Protein AF-A0A383F745-F1 (afdb_monomer)

Nearest PDB structures (foldseek):
  5a7g-assembly1_A  TM=8.433E-01  e=2.205E-11  Homo sapiens
  5a7h-assembly1_A  TM=8.248E-01  e=1.557E-11  Homo sapiens
  8axc-assembly1_A  TM=8.445E-01  e=2.948E-11  Mus musculus
  7mp4-assembly8_H  TM=6.401E-01  e=5.375E-10  Epiphyas postvittana
  5a2g-assembly2_D  TM=6.443E-01  e=1.717E-09  Hungatella hathewayi DSM 13479

Structure (mmCIF, N/CA/C/O backbone):
data_AF-A0A383F745-F1
#
_entry.id   AF-A0A383F745-F1
#
loop_
_atom_site.group_PDB
_atom_site.id
_atom_site.type_symbol
_atom_site.label_atom_id
_atom_site.label_alt_id
_atom_site.label_comp_id
_atom_site.label_asym_id
_atom_site.label_entity_id
_atom_site.label_seq_id
_atom_site.pdbx_PDB_ins_code
_atom_site.Cartn_x
_atom_site.Cartn_y
_atom_site.Cartn_z
_atom_site.occupancy
_atom_site.B_iso_or_equiv
_atom_site.auth_seq_id
_atom_site.auth_comp_id
_atom_site.auth_asym_id
_atom_site.auth_atom_id
_atom_site.pdbx_PDB_model_num
ATOM 1 N N . MET A 1 1 ? -13.577 6.239 9.686 1.00 85.94 1 MET A N 1
ATOM 2 C CA . MET A 1 1 ? -14.997 6.641 9.548 1.00 85.94 1 MET A CA 1
ATOM 3 C C . MET A 1 1 ? -15.851 5.510 8.989 1.00 85.94 1 MET A C 1
ATOM 5 O O . MET A 1 1 ? -16.685 5.032 9.733 1.00 85.94 1 MET A O 1
ATOM 9 N N . ALA A 1 2 ? -15.627 5.017 7.763 1.00 96.31 2 ALA A N 1
ATOM 10 C CA . ALA A 1 2 ? -16.444 3.923 7.207 1.00 96.31 2 ALA A CA 1
ATOM 11 C C . ALA A 1 2 ? -16.413 2.630 8.051 1.00 96.31 2 ALA A C 1
ATOM 13 O O . ALA A 1 2 ? -17.462 2.075 8.343 1.00 96.31 2 ALA A O 1
ATOM 14 N N . LEU A 1 3 ? -15.233 2.200 8.519 1.00 96.19 3 LEU A N 1
ATOM 15 C CA . LEU A 1 3 ? -15.117 1.040 9.417 1.00 96.19 3 LEU A CA 1
ATOM 16 C C . LEU A 1 3 ? -15.900 1.207 10.725 1.00 96.19 3 LEU A C 1
ATOM 18 O O . LEU A 1 3 ? -16.569 0.277 11.155 1.00 96.19 3 LEU A O 1
ATOM 22 N N . GLN A 1 4 ? -15.855 2.402 11.318 1.00 97.25 4 GLN A N 1
ATOM 23 C CA . GLN A 1 4 ? -16.632 2.710 12.519 1.00 97.25 4 GLN A CA 1
ATOM 24 C C . GLN A 1 4 ? -18.132 2.617 12.229 1.00 97.25 4 GLN A C 1
ATOM 26 O O . GLN A 1 4 ? -18.852 1.975 12.973 1.00 97.25 4 GLN A O 1
ATOM 31 N N . TRP A 1 5 ? -18.586 3.178 11.105 1.00 98.31 5 TRP A N 1
ATOM 32 C CA . TRP A 1 5 ? -19.987 3.080 10.697 1.00 98.31 5 TRP A CA 1
ATOM 33 C C . TRP A 1 5 ? -20.432 1.620 10.539 1.00 98.31 5 TRP A C 1
ATOM 35 O O . TRP A 1 5 ? -21.506 1.253 11.003 1.00 98.31 5 TRP A O 1
ATOM 45 N N . VAL A 1 6 ? -19.599 0.767 9.929 1.00 98.12 6 VAL A N 1
ATOM 46 C CA . VAL A 1 6 ? -19.888 -0.672 9.832 1.00 98.12 6 VAL A CA 1
ATOM 47 C C . VAL A 1 6 ? -19.985 -1.283 11.230 1.00 98.12 6 VAL A C 1
ATOM 49 O O . VAL A 1 6 ? -20.999 -1.901 11.531 1.00 98.12 6 VAL A O 1
ATOM 52 N N . LYS A 1 7 ? -18.999 -1.060 12.106 1.00 97.25 7 LYS A N 1
ATOM 53 C CA . LYS A 1 7 ? -19.024 -1.561 13.491 1.00 97.25 7 LYS A CA 1
ATOM 54 C C . LYS A 1 7 ? -20.287 -1.114 14.246 1.00 97.25 7 LYS A C 1
ATOM 56 O O . LYS A 1 7 ? -20.899 -1.925 14.931 1.00 97.25 7 LYS A O 1
ATOM 61 N N . ASP A 1 8 ? -20.712 0.134 14.070 1.00 98.19 8 ASP A N 1
ATOM 62 C CA . ASP A 1 8 ? -21.845 0.720 14.795 1.00 98.19 8 ASP A CA 1
ATOM 63 C C . ASP A 1 8 ? -23.213 0.271 14.254 1.00 98.19 8 ASP A C 1
ATOM 65 O O . ASP A 1 8 ? -24.198 0.257 14.995 1.00 98.19 8 ASP A O 1
ATOM 69 N N . HIS A 1 9 ? -23.305 -0.075 12.964 1.00 98.38 9 HIS A N 1
ATOM 70 C CA . HIS A 1 9 ? -24.599 -0.220 12.287 1.00 98.38 9 HIS A CA 1
ATOM 71 C C . HIS A 1 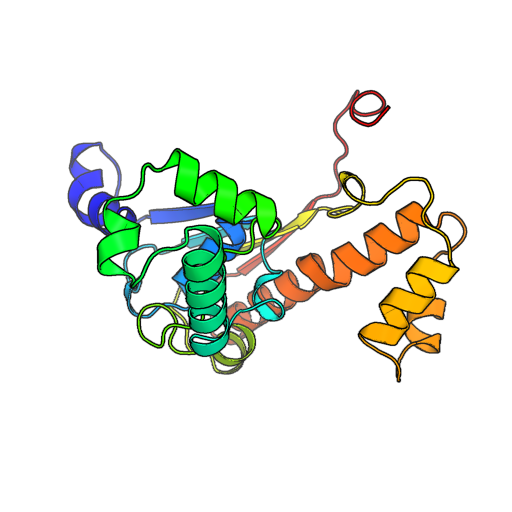9 ? -24.838 -1.563 11.600 1.00 98.38 9 HIS A C 1
ATOM 73 O O . HIS A 1 9 ? -25.990 -1.857 11.272 1.00 98.38 9 HIS A O 1
ATOM 79 N N . ILE A 1 10 ? -23.817 -2.397 11.379 1.00 98.44 10 ILE A N 1
ATOM 80 C CA . ILE A 1 10 ? -23.976 -3.612 10.563 1.00 98.44 10 ILE A CA 1
ATOM 81 C C . ILE A 1 10 ? -24.964 -4.623 11.165 1.00 98.44 10 ILE A C 1
ATOM 83 O O . ILE A 1 10 ? -25.613 -5.359 10.420 1.00 98.44 10 ILE A O 1
ATOM 87 N N . SER A 1 11 ? -25.176 -4.584 12.484 1.00 98.44 11 SER A N 1
ATOM 88 C CA . SER A 1 11 ? -26.196 -5.380 13.183 1.00 98.44 11 SER A CA 1
ATOM 89 C C . SER A 1 11 ? -27.615 -5.129 12.669 1.00 98.44 11 SER A C 1
ATOM 91 O O . SER A 1 11 ? -28.408 -6.063 12.567 1.00 98.44 11 SER A O 1
ATOM 93 N N . SER A 1 12 ? -27.926 -3.900 12.242 1.00 98.56 12 SER A N 1
ATOM 94 C CA . SER A 1 12 ? -29.231 -3.555 11.651 1.00 98.56 12 SER A CA 1
ATOM 95 C C . SER A 1 12 ? -29.444 -4.171 10.263 1.00 98.56 12 SER A C 1
ATOM 97 O O . SER A 1 12 ? -30.572 -4.223 9.780 1.00 98.56 12 SER A O 1
ATOM 99 N N . TYR A 1 13 ? -28.372 -4.654 9.630 1.00 98.19 13 TYR A N 1
ATOM 100 C CA . TYR A 1 13 ? -28.380 -5.314 8.323 1.00 98.19 13 TYR A CA 1
ATOM 101 C C . TYR A 1 13 ? -28.133 -6.828 8.434 1.00 98.19 13 TYR A C 1
ATOM 103 O O . TYR A 1 13 ? -27.934 -7.494 7.421 1.00 98.19 13 TYR A O 1
ATOM 111 N N . GLY A 1 14 ? -28.138 -7.380 9.654 1.00 98.38 14 GLY A N 1
ATOM 112 C CA . GLY A 1 14 ? -27.932 -8.807 9.910 1.00 98.38 14 GLY A CA 1
ATOM 113 C C . GLY A 1 14 ? -26.470 -9.262 9.923 1.00 98.38 14 GLY A C 1
ATOM 114 O O . GLY A 1 14 ? -26.223 -10.465 9.962 1.00 98.38 14 GLY A O 1
ATOM 115 N N . GLY A 1 15 ? -25.502 -8.341 9.888 1.00 98.25 15 GLY A N 1
ATOM 116 C CA . GLY A 1 15 ? -24.097 -8.675 10.121 1.00 98.25 15 GLY A CA 1
ATOM 117 C C . GLY A 1 15 ? -23.734 -8.636 11.604 1.00 98.25 15 GLY A C 1
ATOM 118 O O . GLY A 1 15 ? -24.415 -8.008 12.411 1.00 98.25 15 GLY A O 1
ATOM 119 N N . ASP A 1 16 ? -22.637 -9.289 11.963 1.00 98.31 16 ASP A N 1
ATOM 120 C CA . ASP A 1 16 ? -22.126 -9.316 13.332 1.00 98.31 16 ASP A CA 1
ATOM 121 C C . ASP A 1 16 ? -20.983 -8.292 13.487 1.00 98.31 16 ASP A C 1
ATOM 123 O O . ASP A 1 16 ? -19.950 -8.435 12.822 1.00 98.31 16 ASP A O 1
ATOM 127 N N . PRO A 1 17 ? -21.143 -7.244 14.322 1.00 97.75 17 PRO A N 1
ATOM 128 C CA . PRO A 1 17 ? -20.101 -6.244 14.521 1.00 97.75 17 PRO A CA 1
ATOM 129 C C . PRO A 1 17 ? -18.850 -6.813 15.205 1.00 97.75 17 PRO A C 1
ATOM 131 O O . PRO A 1 17 ? -17.779 -6.236 15.045 1.00 97.75 17 PRO A O 1
ATOM 134 N N . GLU A 1 18 ? -18.934 -7.939 15.919 1.00 97.25 18 GLU A N 1
ATOM 135 C CA . GLU A 1 18 ? -17.792 -8.620 16.557 1.00 97.25 18 GLU A CA 1
ATOM 136 C C . GLU A 1 18 ? -17.135 -9.672 15.646 1.00 97.25 18 GLU A C 1
ATOM 138 O O . GLU A 1 18 ? -16.354 -10.512 16.093 1.00 97.25 18 GLU A O 1
ATOM 143 N N . ASN A 1 19 ? -17.480 -9.659 14.357 1.00 97.75 19 ASN A N 1
ATOM 144 C CA . ASN A 1 19 ? -16.978 -10.613 13.381 1.00 97.75 19 ASN A CA 1
ATOM 145 C C . ASN A 1 19 ? -16.688 -9.932 12.036 1.00 97.75 19 ASN A C 1
ATOM 147 O O . ASN A 1 19 ? -17.193 -10.327 10.982 1.00 97.75 19 ASN A O 1
ATOM 151 N N . ILE A 1 20 ? -15.865 -8.882 12.067 1.00 98.38 20 ILE A N 1
ATOM 152 C CA . ILE A 1 20 ? -15.550 -8.089 10.874 1.00 98.38 20 ILE A CA 1
ATOM 153 C C . ILE A 1 20 ? -14.209 -8.536 10.284 1.00 98.38 20 ILE A C 1
ATOM 155 O O . ILE A 1 20 ? -13.180 -8.556 10.961 1.00 98.38 20 ILE A O 1
ATOM 159 N N . THR A 1 21 ? -14.216 -8.847 8.984 1.00 98.56 21 THR A N 1
ATOM 160 C CA . THR A 1 21 ? -12.999 -9.060 8.186 1.00 98.56 21 THR A CA 1
ATOM 161 C C . THR A 1 21 ? -12.820 -7.901 7.212 1.00 98.56 21 THR A C 1
ATOM 163 O O . THR A 1 21 ? -13.686 -7.674 6.368 1.00 98.56 21 THR A O 1
ATOM 166 N N . TYR A 1 22 ? -11.705 -7.175 7.305 1.00 98.12 22 TYR A N 1
ATOM 167 C CA . TYR A 1 22 ? -11.371 -6.112 6.356 1.00 98.12 22 TYR A CA 1
ATOM 168 C C . TYR A 1 22 ? -10.382 -6.615 5.303 1.00 98.12 22 TYR A C 1
ATOM 170 O O . TYR A 1 22 ? -9.311 -7.119 5.633 1.00 98.12 22 TYR A O 1
ATOM 178 N N . PHE A 1 23 ? -10.723 -6.472 4.027 1.00 98.50 23 PHE A N 1
ATOM 179 C CA . PHE A 1 23 ? -9.877 -6.937 2.932 1.00 98.50 23 PHE A CA 1
ATOM 180 C C . PHE A 1 23 ? -9.677 -5.883 1.856 1.00 98.50 23 PHE A C 1
ATOM 182 O O . PHE A 1 23 ? -10.495 -4.979 1.684 1.00 98.50 23 PHE A O 1
ATOM 189 N N . GLY A 1 24 ? -8.585 -6.034 1.117 1.00 98.44 24 GLY A N 1
ATOM 190 C CA . GLY A 1 24 ? -8.302 -5.228 -0.054 1.00 98.44 24 GLY A CA 1
ATOM 191 C C . GLY A 1 24 ? -7.320 -5.916 -0.987 1.00 98.44 24 GLY A C 1
ATOM 192 O O . GLY A 1 24 ? -6.698 -6.919 -0.632 1.00 98.44 24 GLY A O 1
ATOM 193 N N . GLU A 1 25 ? -7.175 -5.324 -2.167 1.00 98.06 25 GLU A N 1
ATOM 194 C CA . GLU A 1 25 ? -6.225 -5.707 -3.209 1.00 98.06 25 GLU A CA 1
ATOM 195 C C . GLU A 1 25 ? -5.379 -4.484 -3.606 1.00 98.06 25 GLU A C 1
ATOM 197 O O . GLU A 1 25 ? -5.851 -3.348 -3.481 1.00 98.06 25 GLU A O 1
ATOM 202 N N . SER A 1 26 ? -4.110 -4.693 -3.978 1.00 96.06 26 SER A N 1
ATOM 203 C CA . SER A 1 26 ? -3.170 -3.647 -4.412 1.00 96.06 26 SER A CA 1
ATOM 204 C C . SER A 1 26 ? -3.112 -2.458 -3.435 1.00 96.06 26 SER A C 1
ATOM 206 O O . SER A 1 26 ? -2.753 -2.624 -2.266 1.00 96.06 26 SER A O 1
ATOM 208 N N . ALA A 1 27 ? -3.510 -1.253 -3.852 1.00 94.56 27 ALA A N 1
ATOM 209 C CA . ALA A 1 27 ? -3.580 -0.080 -2.977 1.00 94.56 27 ALA A CA 1
ATOM 210 C C . ALA A 1 27 ? -4.574 -0.248 -1.824 1.00 94.56 27 ALA A C 1
ATOM 212 O O . ALA A 1 27 ? -4.300 0.199 -0.711 1.00 94.56 27 ALA A O 1
ATOM 213 N N . GLY A 1 28 ? -5.689 -0.944 -2.055 1.00 96.81 28 GLY A N 1
ATOM 214 C CA . GLY A 1 28 ? -6.619 -1.327 -0.997 1.00 96.81 28 GLY A CA 1
ATOM 215 C C . GLY A 1 28 ? -5.962 -2.253 0.026 1.00 96.81 28 GLY A C 1
ATOM 216 O O . GLY A 1 28 ? -6.102 -2.026 1.223 1.00 96.81 28 GLY A O 1
ATOM 217 N N . ALA A 1 29 ? -5.178 -3.235 -0.423 1.00 97.62 29 ALA A N 1
ATOM 218 C CA . ALA A 1 29 ? -4.410 -4.126 0.451 1.00 97.62 29 ALA A CA 1
ATOM 219 C C . ALA A 1 29 ? -3.313 -3.384 1.235 1.00 97.62 29 ALA A C 1
ATOM 221 O O . ALA A 1 29 ? -3.160 -3.598 2.436 1.00 97.62 29 ALA A O 1
ATOM 222 N N . ALA A 1 30 ? -2.610 -2.441 0.604 1.00 96.12 30 ALA A N 1
ATOM 223 C CA . ALA A 1 30 ? -1.670 -1.569 1.308 1.00 96.12 30 ALA A CA 1
ATOM 224 C C . ALA A 1 30 ? -2.385 -0.713 2.376 1.00 96.12 30 ALA A C 1
ATOM 226 O O . ALA A 1 30 ? -1.852 -0.471 3.458 1.00 96.12 30 ALA A O 1
ATOM 227 N N . HIS A 1 31 ? -3.625 -0.280 2.126 1.00 95.75 31 HIS A N 1
ATOM 228 C CA . HIS A 1 31 ? -4.428 0.406 3.141 1.00 95.75 31 HIS A CA 1
ATOM 229 C C . HIS A 1 31 ? -4.824 -0.500 4.308 1.00 95.75 31 HIS A C 1
ATOM 231 O O . HIS A 1 31 ? -4.867 -0.023 5.443 1.00 95.75 31 HIS A O 1
ATOM 237 N N . VAL A 1 32 ? -5.044 -1.797 4.073 1.00 97.75 32 VAL A N 1
ATOM 238 C CA . VAL A 1 32 ? -5.258 -2.768 5.154 1.00 97.75 32 VAL A CA 1
ATOM 239 C C . VAL A 1 32 ? -4.050 -2.773 6.097 1.00 97.75 32 VAL A C 1
ATOM 241 O O . VAL A 1 32 ? -4.246 -2.628 7.298 1.00 97.75 32 VAL A O 1
ATOM 244 N N . SER A 1 33 ? -2.805 -2.835 5.604 1.00 96.81 33 SER A N 1
ATOM 245 C CA . SER A 1 33 ? -1.624 -2.837 6.490 1.00 96.81 33 SER A CA 1
ATOM 246 C C . SER A 1 33 ? -1.448 -1.529 7.277 1.00 96.81 33 SER A C 1
ATOM 248 O O . SER A 1 33 ? -1.063 -1.568 8.447 1.00 96.81 33 SER A O 1
ATOM 250 N N . TYR A 1 34 ? -1.828 -0.378 6.708 1.00 96.69 34 TYR A N 1
ATOM 251 C CA . TYR A 1 34 ? -1.915 0.878 7.464 1.00 96.69 34 TYR A CA 1
ATOM 252 C C . TYR A 1 34 ? -2.960 0.822 8.583 1.00 96.69 34 TYR A C 1
ATOM 254 O O . TYR A 1 34 ? -2.712 1.305 9.686 1.00 96.69 34 TYR A O 1
ATOM 262 N N . LEU A 1 35 ? -4.120 0.217 8.327 1.00 97.00 35 LEU A N 1
ATOM 263 C CA . LEU A 1 35 ? -5.171 0.044 9.328 1.00 97.00 35 LEU A CA 1
ATOM 264 C C . LEU A 1 35 ? -4.810 -1.014 10.375 1.00 97.00 35 LEU A C 1
ATOM 266 O O . LEU A 1 35 ? -5.232 -0.897 11.517 1.00 97.00 35 LEU A O 1
ATOM 270 N N . ILE A 1 36 ? -4.002 -2.018 10.056 1.00 97.88 36 ILE A N 1
ATOM 271 C CA . ILE A 1 36 ? -3.471 -2.937 11.072 1.00 97.88 36 ILE A CA 1
ATOM 272 C C . ILE A 1 36 ? -2.552 -2.174 12.038 1.00 97.88 36 ILE A C 1
ATOM 274 O O . ILE A 1 36 ? -2.651 -2.345 13.251 1.00 97.88 36 ILE A O 1
ATOM 278 N N . ALA A 1 37 ? -1.706 -1.284 11.516 1.00 97.06 37 ALA A N 1
ATOM 279 C CA . ALA A 1 37 ? -0.738 -0.523 12.305 1.00 97.06 37 ALA A CA 1
ATOM 280 C C . ALA A 1 37 ? -1.309 0.732 12.997 1.00 97.06 37 ALA A C 1
ATOM 282 O O . ALA A 1 37 ? -0.673 1.293 13.889 1.00 97.06 37 ALA A O 1
ATOM 283 N N . SER A 1 38 ? -2.487 1.212 12.593 1.00 97.06 38 SER A N 1
ATOM 284 C CA . SER A 1 38 ? -3.060 2.442 13.141 1.00 97.06 38 SER A CA 1
ATOM 285 C C . SER A 1 38 ? -3.694 2.222 14.522 1.00 97.06 38 SER A C 1
ATOM 287 O O . SER A 1 38 ? -4.579 1.383 14.670 1.00 97.06 38 SER A O 1
ATOM 289 N N . PRO A 1 39 ? -3.373 3.028 15.549 1.00 96.19 39 PRO A N 1
ATOM 290 C CA . PRO A 1 39 ? -4.094 2.966 16.822 1.00 96.19 39 PRO A CA 1
ATOM 291 C C . PRO A 1 39 ? -5.587 3.314 16.696 1.00 96.19 39 PRO A C 1
ATOM 293 O O . PRO A 1 39 ? -6.397 2.840 17.490 1.00 96.19 39 PRO A O 1
ATOM 296 N N . LYS A 1 40 ? -5.968 4.126 15.695 1.00 96.19 40 LYS A N 1
ATOM 297 C CA . LYS A 1 40 ? -7.351 4.604 15.496 1.00 96.19 40 LYS A CA 1
ATOM 298 C C . LYS A 1 40 ? -8.302 3.538 14.935 1.00 96.19 40 LYS A C 1
ATOM 300 O O . LYS A 1 40 ? -9.503 3.778 14.879 1.00 96.19 40 LYS A O 1
ATOM 305 N N . SER A 1 41 ? -7.787 2.395 14.499 1.00 97.00 41 SER A N 1
ATOM 306 C CA . SER A 1 41 ? -8.565 1.258 13.982 1.00 97.00 41 SER A CA 1
ATOM 307 C C . SER A 1 41 ? -8.656 0.090 14.962 1.00 97.00 41 SER A C 1
ATOM 309 O O . SER A 1 41 ? -9.246 -0.939 14.631 1.00 97.00 41 SER A O 1
ATOM 311 N N . ARG A 1 42 ? -8.102 0.235 16.172 1.00 96.62 42 ARG A N 1
ATOM 312 C CA . ARG A 1 42 ? -8.146 -0.802 17.202 1.00 96.62 42 ARG A CA 1
ATOM 313 C C . ARG A 1 42 ? -9.587 -1.218 17.502 1.00 96.62 42 ARG A C 1
ATOM 315 O O . ARG A 1 42 ? -10.412 -0.376 17.843 1.00 96.62 42 ARG A O 1
ATOM 322 N N . GLY A 1 43 ? -9.862 -2.518 17.400 1.00 96.56 43 GLY A N 1
ATOM 323 C CA . GLY A 1 43 ? -11.179 -3.098 17.686 1.00 96.56 43 GLY A CA 1
ATOM 324 C C . GLY A 1 43 ? -12.244 -2.861 16.609 1.00 96.56 43 GLY A C 1
ATOM 325 O O . GLY A 1 43 ? -13.403 -3.206 16.828 1.00 96.56 43 GLY A O 1
ATOM 326 N N . LEU A 1 44 ? -11.885 -2.281 15.454 1.00 97.88 44 LEU A N 1
ATOM 327 C CA . LEU A 1 44 ? -12.834 -2.074 14.351 1.00 97.88 44 LEU A CA 1
ATOM 328 C C . LEU A 1 44 ? -12.976 -3.288 13.425 1.00 97.88 44 LEU A C 1
ATOM 330 O O . LEU A 1 44 ? -13.937 -3.354 12.663 1.00 97.88 44 LEU A O 1
ATOM 334 N N . PHE A 1 45 ? -12.018 -4.211 13.454 1.00 98.25 45 PHE A N 1
ATOM 335 C CA . PHE A 1 45 ? -12.060 -5.483 12.741 1.00 98.25 45 PHE A CA 1
ATOM 336 C C . PHE A 1 45 ? -11.167 -6.507 13.442 1.00 98.25 45 PHE A C 1
ATOM 338 O O . PHE A 1 45 ? -10.169 -6.137 14.061 1.00 98.25 45 PHE A O 1
ATOM 345 N N . ASP A 1 46 ? -11.524 -7.780 13.309 1.00 97.75 46 ASP A N 1
ATOM 346 C CA . ASP A 1 46 ? -10.861 -8.903 13.983 1.00 97.75 46 ASP A CA 1
ATOM 347 C C . ASP A 1 46 ? -9.923 -9.653 13.038 1.00 97.75 46 ASP A C 1
ATOM 349 O O . ASP A 1 46 ? -8.962 -10.297 13.463 1.00 97.75 46 ASP A O 1
ATOM 353 N N . ARG A 1 47 ? -10.205 -9.582 11.731 1.00 98.62 47 ARG A N 1
ATOM 354 C CA . ARG A 1 47 ? -9.449 -10.291 10.695 1.00 98.62 47 ARG A CA 1
ATOM 355 C C . ARG A 1 47 ? -9.172 -9.405 9.503 1.00 98.62 47 ARG A C 1
ATOM 357 O O . ARG A 1 47 ? -9.916 -8.469 9.203 1.00 98.62 47 ARG A O 1
ATOM 364 N N . SER A 1 48 ? -8.110 -9.737 8.790 1.00 98.69 48 SER A N 1
ATOM 365 C CA . SER A 1 48 ? -7.675 -8.986 7.626 1.00 98.69 48 SER A CA 1
ATOM 366 C C . SER A 1 48 ? -7.220 -9.882 6.484 1.00 98.69 48 SER A C 1
ATOM 368 O O . SER A 1 48 ? -6.681 -10.966 6.712 1.00 98.69 48 SER A O 1
ATOM 370 N N . ILE A 1 49 ? -7.439 -9.424 5.248 1.00 98.88 49 ILE A N 1
ATOM 371 C CA . ILE A 1 49 ? -6.898 -10.070 4.047 1.00 98.88 49 ILE A CA 1
ATOM 372 C C . ILE A 1 49 ? -6.150 -9.034 3.200 1.00 98.88 49 ILE A C 1
ATOM 374 O O . ILE A 1 49 ? -6.722 -8.022 2.793 1.00 98.88 49 ILE A O 1
ATOM 378 N N . ILE A 1 50 ? -4.869 -9.294 2.933 1.00 98.75 50 ILE A N 1
ATOM 379 C CA . ILE A 1 50 ? -3.980 -8.434 2.142 1.00 98.75 50 ILE A CA 1
ATOM 380 C C . ILE A 1 50 ? -3.631 -9.157 0.844 1.00 98.75 50 ILE A C 1
ATOM 382 O O . ILE A 1 50 ? -2.830 -10.094 0.845 1.00 98.75 50 ILE A O 1
ATOM 386 N N . GLN A 1 51 ? -4.211 -8.702 -0.265 1.00 98.69 51 GLN A N 1
ATOM 387 C CA . GLN A 1 51 ? -3.949 -9.265 -1.585 1.00 98.69 51 GLN A CA 1
ATOM 388 C C . GLN A 1 51 ? -3.017 -8.354 -2.380 1.00 98.69 51 GLN A C 1
ATOM 390 O O . GLN A 1 51 ? -3.409 -7.256 -2.764 1.00 98.69 51 GLN A O 1
ATOM 395 N N . SER A 1 52 ? -1.775 -8.779 -2.613 1.00 97.44 52 SER A N 1
ATOM 396 C CA . SER A 1 52 ? -0.859 -8.059 -3.513 1.00 97.44 52 SER A CA 1
ATOM 397 C C . SER A 1 52 ? -0.556 -6.604 -3.094 1.00 97.44 52 SER A C 1
ATOM 399 O O . SER A 1 52 ? -0.311 -5.741 -3.932 1.00 97.44 52 SER A O 1
ATOM 401 N N . GLY A 1 53 ? -0.561 -6.294 -1.788 1.00 94.25 53 GLY A N 1
ATOM 402 C CA . GLY A 1 53 ? -0.387 -4.919 -1.287 1.00 94.25 53 GLY A CA 1
ATOM 403 C C . GLY A 1 53 ? 0.474 -4.799 -0.038 1.00 94.25 53 GLY A C 1
ATOM 404 O O . GLY A 1 53 ? -0.032 -4.525 1.046 1.00 94.25 53 GLY A O 1
ATOM 405 N N . ALA A 1 54 ? 1.786 -4.970 -0.199 1.00 93.25 54 ALA A N 1
ATOM 406 C CA . ALA A 1 54 ? 2.766 -4.821 0.884 1.00 93.25 54 ALA A CA 1
ATOM 407 C C . ALA A 1 54 ? 3.922 -3.845 0.556 1.00 93.25 54 ALA A C 1
ATOM 409 O O . ALA A 1 54 ? 4.791 -3.592 1.391 1.00 93.25 54 ALA A O 1
ATOM 410 N N . TYR A 1 55 ? 3.912 -3.220 -0.627 1.00 91.00 55 TYR A N 1
ATOM 411 C CA . TYR A 1 55 ? 4.956 -2.293 -1.096 1.00 91.00 55 TYR A CA 1
ATOM 412 C C . TYR A 1 55 ? 5.110 -1.026 -0.240 1.00 91.00 55 TYR A C 1
ATOM 414 O O . TYR A 1 55 ? 6.120 -0.323 -0.326 1.00 91.00 55 TYR A O 1
ATOM 422 N N . ASN A 1 56 ? 4.117 -0.707 0.590 1.00 91.19 56 ASN A N 1
ATOM 423 C CA . ASN A 1 56 ? 4.126 0.448 1.480 1.00 91.19 56 ASN A CA 1
ATOM 424 C C . ASN A 1 56 ? 5.062 0.305 2.694 1.00 91.19 56 ASN A C 1
ATOM 426 O O . ASN A 1 56 ? 5.249 1.284 3.418 1.00 91.19 56 ASN A O 1
ATOM 430 N N . LEU A 1 57 ? 5.691 -0.860 2.895 1.00 90.06 57 LEU A N 1
ATOM 431 C CA . LEU A 1 57 ? 6.751 -1.035 3.895 1.00 90.06 57 LEU A CA 1
ATOM 432 C C . LEU A 1 57 ? 7.977 -0.156 3.623 1.00 90.06 57 LEU A C 1
ATOM 434 O O . LEU A 1 57 ? 8.532 0.434 4.552 1.00 90.06 57 LEU A O 1
ATOM 438 N N . PHE A 1 58 ? 8.373 -0.030 2.355 1.00 81.38 58 PHE A N 1
ATOM 439 C CA . PHE A 1 58 ? 9.602 0.674 1.962 1.00 81.38 58 PHE A CA 1
ATOM 440 C C . PHE A 1 58 ? 9.334 1.924 1.119 1.00 81.38 58 PHE A C 1
ATOM 442 O O . PHE A 1 58 ? 10.188 2.798 1.012 1.00 81.38 58 PHE A O 1
ATOM 449 N N . ASN A 1 59 ? 8.140 2.030 0.530 1.00 82.88 59 ASN A N 1
ATOM 450 C CA . ASN A 1 59 ? 7.733 3.149 -0.316 1.00 82.88 59 ASN A CA 1
ATOM 451 C C . ASN A 1 59 ? 6.727 4.051 0.416 1.00 82.88 59 ASN A C 1
ATOM 453 O O . ASN A 1 59 ? 5.547 4.106 0.065 1.00 82.88 59 ASN A O 1
ATOM 457 N N . TRP A 1 60 ? 7.189 4.726 1.470 1.00 87.25 60 TRP A N 1
ATOM 458 C CA . TRP A 1 60 ? 6.378 5.630 2.288 1.00 87.25 60 TRP A CA 1
ATOM 459 C C . TRP A 1 60 ? 6.821 7.092 2.146 1.00 87.25 60 TRP A C 1
ATOM 461 O O . TRP A 1 60 ? 7.959 7.404 1.797 1.00 87.25 60 TRP A O 1
ATOM 471 N N . THR A 1 61 ? 5.897 8.010 2.436 1.00 92.38 61 THR A N 1
ATOM 472 C CA . THR A 1 61 ? 6.125 9.461 2.357 1.00 92.38 61 THR A CA 1
ATOM 473 C C . THR A 1 61 ? 6.115 10.068 3.760 1.00 92.38 61 THR A C 1
ATOM 475 O O . THR A 1 61 ? 5.220 9.781 4.555 1.00 92.38 61 THR A O 1
ATOM 478 N N . SER A 1 62 ? 7.105 10.904 4.091 1.00 93.44 62 SER A N 1
ATOM 479 C CA . SER A 1 62 ? 7.103 11.663 5.349 1.00 93.44 62 SER A CA 1
ATOM 480 C C . SER A 1 62 ? 6.114 12.830 5.287 1.00 93.44 62 SER A C 1
ATOM 482 O O . SER A 1 62 ? 5.788 13.327 4.206 1.00 93.44 62 SER A O 1
ATOM 484 N N . LYS A 1 63 ? 5.675 13.326 6.449 1.00 93.75 63 LYS A N 1
ATOM 485 C CA . LYS A 1 63 ? 4.826 14.526 6.537 1.00 93.75 63 LYS A CA 1
ATOM 486 C C . LYS A 1 63 ? 5.431 15.734 5.814 1.00 93.75 63 LYS A C 1
ATOM 488 O O . LYS A 1 63 ? 4.703 16.486 5.174 1.00 93.75 63 LYS A O 1
ATOM 493 N N . ASP A 1 64 ? 6.750 15.904 5.875 1.00 94.81 64 ASP A N 1
ATOM 494 C CA . ASP A 1 64 ? 7.433 17.037 5.241 1.00 94.81 64 ASP A CA 1
ATOM 495 C C . ASP A 1 64 ? 7.471 16.914 3.718 1.00 94.81 64 ASP A C 1
ATOM 497 O O . ASP A 1 64 ? 7.086 17.857 3.029 1.00 94.81 64 ASP A O 1
ATOM 501 N N . LYS A 1 65 ? 7.772 15.725 3.177 1.00 95.00 65 LYS A N 1
ATOM 502 C CA . LYS A 1 65 ? 7.664 15.471 1.730 1.00 95.00 65 LYS A CA 1
ATOM 503 C C . LYS A 1 65 ? 6.232 15.675 1.219 1.00 95.00 65 LYS A C 1
ATOM 505 O O . LYS A 1 65 ? 6.031 16.216 0.134 1.00 95.00 65 LYS A O 1
ATOM 510 N N . ALA A 1 66 ? 5.224 15.292 2.008 1.00 95.31 66 ALA A N 1
ATOM 511 C CA . ALA A 1 66 ? 3.822 15.546 1.671 1.00 95.31 66 ALA A CA 1
ATOM 512 C C . ALA A 1 66 ? 3.484 17.053 1.665 1.00 95.31 66 ALA A C 1
ATOM 514 O O . ALA A 1 66 ? 2.740 17.515 0.799 1.00 95.31 66 ALA A O 1
ATOM 515 N N . ARG A 1 67 ? 4.064 17.847 2.578 1.00 94.94 67 ARG A N 1
ATOM 516 C CA . ARG A 1 67 ? 3.925 19.316 2.579 1.00 94.94 67 ARG A CA 1
ATOM 517 C C . ARG A 1 67 ? 4.592 19.958 1.368 1.00 94.94 67 ARG A C 1
ATOM 519 O O . ARG A 1 67 ? 3.979 20.814 0.737 1.00 94.94 67 ARG A O 1
ATOM 526 N N . GLU A 1 68 ? 5.802 19.528 1.013 1.00 96.19 68 GLU A N 1
ATOM 527 C CA . GLU A 1 68 ? 6.495 19.988 -0.198 1.00 96.19 68 GLU A CA 1
ATOM 528 C C . GLU A 1 68 ? 5.663 19.721 -1.456 1.00 96.19 68 GLU A C 1
ATOM 530 O O . GLU A 1 68 ? 5.536 20.588 -2.321 1.00 96.19 68 GLU A O 1
ATOM 535 N N . LEU A 1 69 ? 5.040 18.542 -1.541 1.00 95.88 69 LEU A N 1
ATOM 536 C CA . LEU A 1 69 ? 4.110 18.212 -2.617 1.00 95.88 69 LEU A CA 1
ATOM 537 C C . LEU A 1 69 ? 2.884 19.146 -2.631 1.00 95.88 69 LEU A C 1
ATOM 539 O O . LEU A 1 69 ? 2.462 19.599 -3.698 1.00 95.88 69 LEU A O 1
ATOM 543 N N . GLY A 1 70 ? 2.345 19.483 -1.458 1.00 95.44 70 GLY A N 1
ATOM 544 C CA . GLY A 1 70 ? 1.283 20.482 -1.318 1.00 95.44 70 GLY A CA 1
ATOM 545 C C . GLY A 1 70 ? 1.685 21.852 -1.872 1.00 95.44 70 GLY A C 1
ATOM 546 O O . GLY A 1 70 ? 0.928 22.446 -2.638 1.00 95.44 70 GLY A O 1
ATOM 547 N N . VAL A 1 71 ? 2.904 22.317 -1.575 1.00 96.31 71 VAL A N 1
ATOM 548 C CA . VAL A 1 71 ? 3.446 23.582 -2.105 1.00 96.31 71 VAL A CA 1
ATOM 549 C C . VAL A 1 71 ? 3.620 23.525 -3.625 1.00 96.31 71 VAL A C 1
ATOM 551 O O . VAL A 1 71 ? 3.204 24.452 -4.313 1.00 96.31 71 VAL A O 1
ATOM 554 N N . LYS A 1 72 ? 4.150 22.427 -4.181 1.00 96.69 72 LYS A N 1
ATOM 555 C CA . LYS A 1 72 ? 4.257 22.251 -5.645 1.00 96.69 72 LYS A CA 1
ATOM 556 C C . LYS A 1 72 ? 2.892 22.328 -6.330 1.00 96.69 72 LYS A C 1
ATOM 558 O O . LYS A 1 72 ? 2.743 22.985 -7.357 1.00 96.69 72 LYS A O 1
ATOM 563 N N . THR A 1 73 ? 1.887 21.694 -5.730 1.00 96.56 73 THR A N 1
ATOM 564 C CA . THR A 1 73 ? 0.503 21.728 -6.223 1.00 96.56 73 THR A CA 1
ATOM 565 C C . THR A 1 73 ? -0.061 23.148 -6.170 1.00 96.56 73 THR A C 1
ATOM 567 O O . THR A 1 73 ? -0.665 23.610 -7.136 1.00 96.56 73 THR A O 1
ATOM 570 N N . GLN A 1 74 ? 0.191 23.872 -5.076 1.00 96.81 74 GLN A N 1
ATOM 571 C CA . GLN A 1 74 ? -0.178 25.278 -4.933 1.00 96.81 74 GLN A CA 1
ATOM 572 C C . GLN A 1 74 ? 0.439 26.144 -6.047 1.00 96.81 74 GLN A C 1
ATOM 574 O O . GLN A 1 74 ? -0.266 26.963 -6.639 1.00 96.81 74 GLN A O 1
ATOM 579 N N . THR A 1 75 ? 1.723 25.940 -6.364 1.00 96.88 75 THR A N 1
ATOM 580 C CA . THR A 1 75 ? 2.421 26.651 -7.446 1.00 96.88 75 THR A CA 1
ATOM 581 C C . THR A 1 75 ? 1.772 26.401 -8.805 1.00 96.88 75 THR A C 1
ATOM 583 O O . THR A 1 75 ? 1.517 27.361 -9.525 1.00 96.88 75 THR A O 1
ATOM 586 N N . ILE A 1 76 ? 1.443 25.149 -9.141 1.00 96.44 76 ILE A N 1
ATOM 587 C CA . ILE A 1 76 ? 0.782 24.807 -10.416 1.00 96.44 76 ILE A CA 1
ATOM 588 C C . ILE A 1 76 ? -0.581 25.493 -10.542 1.00 96.44 76 ILE A C 1
ATOM 590 O O . ILE A 1 76 ? -0.922 26.021 -11.597 1.00 96.44 76 ILE A O 1
ATOM 594 N N . LEU A 1 77 ? -1.348 25.536 -9.454 1.00 97.06 77 LEU A N 1
ATOM 595 C CA . LEU A 1 77 ? -2.658 26.189 -9.427 1.00 97.06 77 LEU A CA 1
ATOM 596 C C . LEU A 1 77 ? -2.567 27.720 -9.401 1.00 97.06 77 LEU A C 1
ATOM 598 O O . LEU A 1 77 ? -3.591 28.390 -9.526 1.00 97.06 77 LEU A O 1
ATOM 602 N N . THR A 1 78 ? -1.369 28.284 -9.203 1.00 96.81 78 THR A N 1
ATOM 603 C CA . THR A 1 78 ? -1.167 29.711 -8.896 1.00 96.81 78 THR A CA 1
ATOM 604 C C . THR A 1 78 ? -1.995 30.152 -7.677 1.00 96.81 78 THR A C 1
ATOM 606 O O . THR A 1 78 ? -2.455 31.288 -7.574 1.00 96.81 78 THR A O 1
ATOM 609 N N . ALA A 1 79 ? -2.220 29.240 -6.729 1.00 97.12 79 ALA A N 1
ATOM 610 C CA . ALA A 1 79 ? -2.982 29.539 -5.527 1.00 97.12 79 ALA A CA 1
ATOM 611 C C . ALA A 1 79 ? -2.076 30.239 -4.491 1.00 97.12 79 ALA A C 1
ATOM 613 O O . ALA A 1 79 ? -0.934 29.830 -4.289 1.00 97.12 79 ALA A O 1
ATOM 614 N N . PRO A 1 80 ? -2.542 31.281 -3.784 1.00 95.62 80 PRO A N 1
ATOM 615 C CA . PRO A 1 80 ? -1.717 31.973 -2.789 1.00 95.62 80 PRO A CA 1
ATOM 616 C C . PRO A 1 80 ? -1.525 31.173 -1.490 1.00 95.62 80 PRO A C 1
ATOM 618 O O . PRO A 1 80 ? -0.575 31.417 -0.751 1.00 95.62 80 PRO A O 1
ATOM 621 N N . ASN A 1 81 ? -2.442 30.254 -1.174 1.00 95.06 81 ASN A N 1
ATOM 622 C CA . ASN A 1 81 ? -2.419 29.425 0.032 1.00 95.06 81 ASN A CA 1
ATOM 623 C C . ASN A 1 81 ? -3.406 28.247 -0.084 1.00 95.06 81 ASN A C 1
ATOM 625 O O . ASN A 1 81 ? -4.241 28.196 -0.992 1.00 95.06 81 ASN A O 1
ATOM 629 N N . LEU A 1 82 ? -3.367 27.339 0.896 1.00 93.88 82 LEU A N 1
ATOM 630 C CA . LEU A 1 82 ? -4.286 26.200 1.005 1.00 93.88 82 LEU A CA 1
ATOM 631 C C . LEU A 1 82 ? -5.768 26.610 1.026 1.00 93.88 82 LEU A C 1
ATOM 633 O O . LEU A 1 82 ? -6.607 25.899 0.478 1.00 93.88 82 LEU A O 1
ATOM 637 N N . GLN A 1 83 ? -6.115 27.733 1.662 1.00 96.12 83 GLN A N 1
ATOM 638 C CA . GLN A 1 83 ? -7.512 28.159 1.746 1.00 96.12 83 GLN A CA 1
ATOM 639 C C . GLN A 1 83 ? -8.060 28.540 0.368 1.00 96.12 83 GLN A C 1
ATOM 641 O O . GLN A 1 83 ? -9.203 28.211 0.065 1.00 96.12 83 GLN A O 1
ATOM 646 N N . ALA A 1 84 ? -7.238 29.158 -0.481 1.00 96.38 84 ALA A N 1
ATOM 647 C CA . ALA A 1 84 ? -7.592 29.403 -1.870 1.00 96.38 84 ALA A CA 1
ATOM 648 C C . ALA A 1 84 ? -7.743 28.092 -2.652 1.00 96.38 84 ALA A C 1
ATOM 650 O O . ALA A 1 84 ? -8.736 27.938 -3.355 1.00 96.38 84 ALA A O 1
ATOM 651 N N . MET A 1 85 ? -6.833 27.121 -2.475 1.00 96.00 85 MET A N 1
ATOM 652 C CA . MET A 1 85 ? -6.911 25.817 -3.159 1.00 96.00 85 MET A CA 1
ATO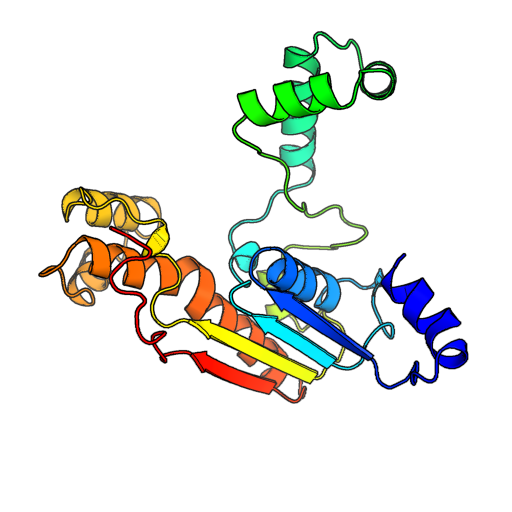M 653 C C . MET A 1 85 ? -8.234 25.079 -2.904 1.00 96.00 85 MET A C 1
ATOM 655 O O . MET A 1 85 ? -8.737 24.422 -3.807 1.00 96.00 85 MET A O 1
ATOM 659 N N . LYS A 1 86 ? -8.831 25.208 -1.710 1.00 96.19 86 LYS A N 1
ATOM 660 C CA . LYS A 1 86 ? -10.132 24.587 -1.384 1.00 96.19 86 LYS A CA 1
ATOM 661 C C . LYS A 1 86 ? -11.297 25.100 -2.235 1.00 96.19 86 LYS A C 1
ATOM 663 O O . LYS A 1 86 ? -12.316 24.424 -2.314 1.00 96.19 86 LYS A O 1
ATOM 668 N N . ASN A 1 87 ? -11.156 26.281 -2.833 1.00 96.56 87 ASN A N 1
ATOM 669 C CA . ASN A 1 87 ? -12.181 26.890 -3.677 1.00 96.56 87 ASN A CA 1
ATOM 670 C C . ASN A 1 87 ? -11.975 26.584 -5.169 1.00 96.56 87 ASN A C 1
ATOM 672 O O . ASN A 1 87 ? -12.797 26.998 -5.984 1.00 96.56 87 ASN A O 1
ATOM 676 N N . TYR A 1 88 ? -10.885 25.902 -5.545 1.00 96.69 88 TYR A N 1
ATOM 677 C CA . TYR A 1 88 ? -10.675 25.492 -6.932 1.00 96.69 88 TYR A CA 1
ATOM 678 C C . TYR A 1 88 ? -11.604 24.323 -7.283 1.00 96.69 88 TYR A C 1
ATOM 680 O O . TYR A 1 88 ? -11.843 23.459 -6.434 1.00 96.69 88 TYR A O 1
ATOM 688 N N . PRO A 1 89 ? -12.086 24.247 -8.536 1.00 97.62 89 PRO A N 1
ATOM 689 C CA . PRO A 1 89 ? -12.790 23.070 -9.029 1.00 97.62 89 PRO A CA 1
ATOM 690 C C . PRO A 1 89 ? -11.943 21.802 -8.878 1.00 97.62 89 PRO A C 1
ATOM 692 O O . PRO A 1 89 ? -10.712 21.835 -9.009 1.00 97.62 89 PRO A O 1
ATOM 695 N N . ALA A 1 90 ? -12.605 20.668 -8.645 1.00 97.25 90 ALA A N 1
ATOM 696 C CA . ALA A 1 90 ? -11.936 19.378 -8.495 1.00 97.25 90 ALA A CA 1
ATOM 697 C C . ALA A 1 90 ? -11.109 19.017 -9.741 1.00 97.25 90 ALA A C 1
ATOM 699 O O . ALA A 1 90 ? -10.028 18.444 -9.628 1.00 97.25 90 ALA A O 1
ATOM 700 N N . GLU A 1 91 ? -11.568 19.425 -10.921 1.00 98.00 91 GLU A N 1
ATOM 701 C CA . GLU A 1 91 ? -10.904 19.228 -12.207 1.00 98.00 91 GLU A CA 1
ATOM 702 C C . GLU A 1 91 ? -9.558 19.956 -12.267 1.00 98.00 91 GLU A C 1
ATOM 704 O O . GLU A 1 91 ? -8.592 19.420 -12.806 1.00 98.00 91 GLU A O 1
ATOM 709 N N . SER A 1 92 ? -9.454 21.150 -11.673 1.00 97.62 92 SER A N 1
ATOM 710 C CA . SER A 1 92 ? -8.188 21.887 -11.600 1.00 97.62 92 SER A CA 1
ATOM 711 C C . SER A 1 92 ? -7.192 21.193 -10.672 1.00 97.62 92 SER A C 1
ATOM 713 O O . SER A 1 92 ? -6.014 21.071 -11.006 1.00 97.62 92 SER A O 1
ATOM 715 N N . LEU A 1 93 ? -7.665 20.688 -9.527 1.00 96.31 93 LEU A N 1
ATOM 716 C CA . LEU A 1 93 ? -6.844 19.900 -8.602 1.00 96.31 93 LEU A CA 1
ATOM 717 C C . LEU A 1 93 ? -6.370 18.594 -9.256 1.00 96.31 93 LEU A C 1
ATOM 719 O O . LEU A 1 93 ? -5.205 18.215 -9.121 1.00 96.31 93 LEU A O 1
ATOM 723 N N . LEU A 1 94 ? -7.253 17.930 -10.005 1.00 97.00 94 LEU A N 1
ATOM 724 C CA . LEU A 1 94 ? -6.931 16.722 -10.756 1.00 97.00 94 LEU A CA 1
ATOM 725 C C . LEU A 1 94 ? -5.911 17.006 -11.864 1.00 97.00 94 LEU A C 1
ATOM 727 O O . LEU A 1 94 ? -4.936 16.269 -11.977 1.00 97.00 94 LEU A O 1
ATOM 731 N N . ALA A 1 95 ? -6.076 18.085 -12.631 1.00 97.50 95 ALA A N 1
ATOM 732 C CA . ALA A 1 95 ? -5.118 18.488 -13.659 1.00 97.50 95 ALA A CA 1
ATOM 733 C C . ALA A 1 95 ? -3.725 18.763 -13.065 1.00 97.50 95 ALA A C 1
ATOM 735 O O . ALA A 1 95 ? -2.719 18.302 -13.607 1.00 97.50 95 ALA A O 1
ATOM 736 N N . ALA A 1 96 ? -3.660 19.433 -11.909 1.00 96.75 96 ALA A N 1
ATOM 737 C CA . ALA A 1 96 ? -2.403 19.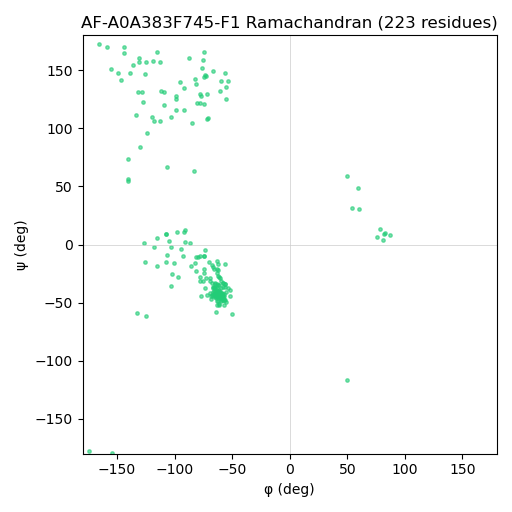628 -11.191 1.00 96.75 96 ALA A CA 1
ATOM 738 C C . ALA A 1 96 ? -1.782 18.288 -10.757 1.00 96.75 96 ALA A C 1
ATOM 740 O O . ALA A 1 96 ? -0.593 18.060 -10.976 1.00 96.75 96 ALA A O 1
ATOM 741 N N . SER A 1 97 ? -2.586 17.366 -10.219 1.00 96.31 97 SER A N 1
ATOM 742 C CA . SER A 1 97 ? -2.146 16.009 -9.865 1.00 96.31 97 SER A CA 1
ATOM 743 C C . SER A 1 97 ? -1.599 15.230 -11.070 1.00 96.31 97 SER A C 1
ATOM 745 O O . SER A 1 97 ? -0.525 14.640 -10.972 1.00 96.31 97 SER A O 1
ATOM 747 N N . ILE A 1 98 ? -2.282 15.279 -12.221 1.00 97.00 98 ILE A N 1
ATOM 748 C CA . ILE A 1 98 ? -1.841 14.648 -13.478 1.00 97.00 98 ILE A CA 1
ATOM 749 C C . ILE A 1 98 ? -0.491 15.221 -13.920 1.00 97.00 98 ILE A C 1
ATOM 751 O O . ILE A 1 98 ? 0.422 14.461 -14.229 1.00 97.00 98 ILE A O 1
ATOM 755 N N . SER A 1 99 ? -0.322 16.548 -13.885 1.00 96.88 99 SER A N 1
ATOM 756 C CA . SER A 1 99 ? 0.948 17.195 -14.258 1.00 96.88 99 SER A CA 1
ATOM 757 C C . SER A 1 99 ? 2.124 16.804 -13.353 1.00 96.88 99 SER A C 1
ATOM 759 O O . SER A 1 99 ? 3.281 16.887 -13.757 1.00 96.88 99 SER A O 1
ATOM 761 N N . LEU A 1 100 ? 1.825 16.335 -12.138 1.00 95.75 100 LEU A N 1
ATOM 762 C CA . LEU A 1 100 ? 2.785 15.808 -11.172 1.00 95.75 100 LEU A CA 1
ATOM 763 C C . LEU A 1 100 ? 2.866 14.272 -11.177 1.00 95.75 100 LEU A C 1
ATOM 765 O O . LEU A 1 100 ? 3.469 13.696 -10.272 1.00 95.75 100 LEU A O 1
ATOM 769 N N . ASN A 1 101 ? 2.265 13.609 -12.168 1.00 95.44 101 ASN A N 1
ATOM 770 C CA . ASN A 1 101 ? 2.217 12.155 -12.304 1.00 95.44 101 ASN A CA 1
ATOM 771 C C . ASN A 1 101 ? 1.553 11.435 -11.110 1.00 95.44 101 ASN A C 1
ATOM 773 O O . ASN A 1 101 ? 2.100 10.482 -10.554 1.00 95.44 101 ASN A O 1
ATOM 777 N N . HIS A 1 102 ? 0.378 11.914 -10.688 1.00 93.25 102 HIS A N 1
ATOM 778 C CA . HIS A 1 102 ? -0.439 11.329 -9.613 1.00 93.25 102 HIS A CA 1
ATOM 779 C C . HIS A 1 102 ? 0.342 11.034 -8.313 1.00 93.25 102 HIS A C 1
ATOM 781 O O . HIS A 1 102 ? 0.393 9.896 -7.836 1.00 93.25 102 HIS A O 1
ATOM 787 N N . PRO A 1 103 ? 0.957 12.056 -7.695 1.00 93.00 103 PRO A N 1
ATOM 788 C CA . PRO A 1 103 ? 1.956 11.862 -6.643 1.00 93.00 103 PRO A CA 1
ATOM 789 C C . PRO A 1 103 ? 1.360 11.562 -5.258 1.00 93.00 103 PRO A C 1
ATOM 791 O O . PRO A 1 103 ? 2.096 11.225 -4.331 1.00 93.00 103 PRO A O 1
ATOM 794 N N . PHE A 1 104 ? 0.047 11.726 -5.079 1.00 92.88 104 PHE A N 1
ATOM 795 C CA . PHE A 1 104 ? -0.596 11.672 -3.767 1.00 92.88 104 PHE A CA 1
ATOM 796 C C . PHE A 1 104 ? -0.783 10.234 -3.286 1.00 92.88 104 PHE A C 1
ATOM 798 O O . PHE A 1 104 ? -1.441 9.421 -3.932 1.00 92.88 104 PHE A O 1
ATOM 805 N N . ARG A 1 105 ? -0.204 9.934 -2.123 1.00 90.38 105 ARG A N 1
ATOM 806 C CA . ARG A 1 105 ? -0.215 8.622 -1.467 1.00 90.38 105 ARG A CA 1
ATOM 807 C C . ARG A 1 105 ? -0.309 8.821 0.048 1.00 90.38 105 ARG A C 1
ATOM 809 O O . ARG A 1 105 ? -0.040 9.931 0.516 1.00 90.38 105 ARG A O 1
ATOM 816 N N . PRO A 1 106 ? -0.645 7.780 0.827 1.00 91.88 106 PRO A N 1
ATOM 817 C CA . PRO A 1 106 ? -0.576 7.858 2.281 1.00 91.88 106 PRO A CA 1
ATOM 818 C C . PRO A 1 106 ? 0.808 8.315 2.768 1.00 91.88 106 PRO A C 1
ATOM 820 O O . PRO A 1 106 ? 1.845 7.916 2.228 1.00 91.88 106 PRO A O 1
ATOM 823 N N . ASN A 1 107 ? 0.822 9.150 3.805 1.00 93.81 107 ASN A N 1
ATOM 824 C CA . ASN A 1 107 ? 2.036 9.632 4.454 1.00 93.81 107 ASN A CA 1
ATOM 825 C C . ASN A 1 107 ? 2.003 9.324 5.954 1.00 93.81 107 ASN A C 1
ATOM 827 O O . ASN A 1 107 ? 0.937 9.193 6.550 1.00 93.81 107 ASN A O 1
ATOM 831 N N . ILE A 1 108 ? 3.180 9.266 6.572 1.00 94.50 108 ILE A N 1
ATOM 832 C CA . ILE A 1 108 ? 3.311 9.179 8.030 1.00 94.50 108 ILE A CA 1
ATOM 833 C C . ILE A 1 108 ? 2.929 10.550 8.589 1.00 94.50 108 ILE A C 1
ATOM 835 O O . ILE A 1 108 ? 3.635 11.535 8.358 1.00 94.50 108 ILE A O 1
ATOM 839 N N . ASP A 1 109 ? 1.768 10.646 9.229 1.00 92.81 109 ASP A N 1
ATOM 840 C CA . ASP A 1 109 ? 1.166 11.905 9.676 1.00 92.81 109 ASP A CA 1
ATOM 841 C C . ASP A 1 109 ? 1.373 12.182 11.174 1.00 92.81 109 ASP A C 1
ATOM 843 O O . ASP A 1 109 ? 1.241 13.339 11.600 1.00 92.81 109 ASP A O 1
ATOM 847 N N . GLY A 1 110 ? 1.757 11.149 11.934 1.00 93.00 110 GLY A N 1
ATOM 848 C CA . GLY A 1 110 ? 1.901 11.161 13.389 1.00 93.00 110 GLY A CA 1
ATOM 849 C C . GLY A 1 110 ? 0.579 10.977 14.141 1.00 93.00 110 GLY A C 1
ATOM 850 O O . GLY A 1 110 ? 0.573 11.051 15.365 1.00 93.00 110 GLY A O 1
ATOM 851 N N . GLU A 1 111 ? -0.535 10.754 13.435 1.00 90.50 111 GLU A N 1
ATOM 852 C CA . GLU A 1 111 ? -1.873 10.642 14.024 1.00 90.50 111 GLU A CA 1
ATOM 853 C C . GLU A 1 111 ? -2.569 9.336 13.653 1.00 90.50 111 GLU A C 1
ATOM 855 O O . GLU A 1 111 ? -2.945 8.562 14.534 1.00 90.50 111 GLU A O 1
ATOM 860 N N . LEU A 1 112 ? -2.801 9.106 12.357 1.00 91.88 112 LEU A N 1
ATOM 861 C CA . LEU A 1 112 ? -3.306 7.833 11.864 1.00 91.88 112 LEU A CA 1
ATOM 862 C C . LEU A 1 112 ? -2.169 6.812 11.843 1.00 91.88 112 LEU A C 1
ATOM 864 O O . LEU A 1 112 ? -2.354 5.683 12.294 1.00 91.88 112 LEU A O 1
ATOM 868 N N . LEU A 1 113 ? -1.001 7.226 11.355 1.00 94.69 113 LEU A N 1
ATOM 869 C CA . LEU A 1 113 ? 0.211 6.423 11.295 1.00 94.69 113 LEU A CA 1
ATOM 870 C C . LEU A 1 113 ? 1.289 7.085 12.157 1.00 94.69 113 LEU A C 1
ATOM 872 O O . LEU A 1 113 ? 1.847 8.111 11.752 1.00 94.69 113 LEU A O 1
ATOM 876 N N . PRO A 1 114 ? 1.593 6.522 13.340 1.00 93.69 114 PRO A N 1
ATOM 877 C CA . PRO A 1 114 ? 2.571 7.114 14.247 1.00 93.69 114 PRO A CA 1
ATOM 878 C C . PRO A 1 114 ? 4.003 7.022 13.702 1.00 93.69 114 PRO A C 1
ATOM 880 O O . PRO A 1 114 ? 4.828 7.876 14.011 1.00 93.69 114 PRO A O 1
ATOM 883 N N . ASN A 1 115 ? 4.301 6.004 12.889 1.00 95.19 115 ASN A N 1
ATOM 884 C CA . ASN A 1 115 ? 5.615 5.783 12.290 1.00 95.19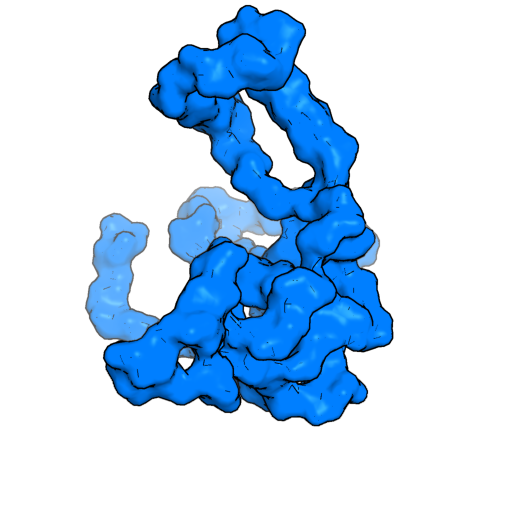 115 ASN A CA 1
ATOM 885 C C . ASN A 1 115 ? 5.496 4.982 10.973 1.00 95.19 115 ASN A C 1
ATOM 887 O O . ASN A 1 115 ? 4.392 4.649 10.535 1.00 95.19 115 ASN A O 1
ATOM 891 N N . ASN A 1 116 ? 6.624 4.694 10.320 1.00 94.00 116 ASN A N 1
ATOM 892 C CA . ASN A 1 116 ? 6.687 3.847 9.134 1.00 94.00 116 ASN A CA 1
ATOM 893 C C . ASN A 1 116 ? 6.328 2.394 9.477 1.00 94.00 116 ASN A C 1
ATOM 895 O O . ASN A 1 116 ? 6.599 1.917 10.579 1.00 94.00 116 ASN A O 1
ATOM 899 N N . LEU A 1 117 ? 5.734 1.681 8.518 1.00 95.19 117 LEU A N 1
ATOM 900 C CA . LEU A 1 117 ? 5.238 0.331 8.768 1.00 95.19 117 LEU A CA 1
ATOM 901 C C . LEU A 1 117 ? 6.351 -0.666 9.092 1.00 95.19 117 LEU A C 1
ATOM 903 O O . LEU A 1 117 ? 6.146 -1.505 9.957 1.00 95.19 117 LEU A O 1
ATOM 907 N N . THR A 1 118 ? 7.523 -0.570 8.461 1.00 95.12 118 THR A N 1
ATOM 908 C CA . THR A 1 118 ? 8.624 -1.511 8.735 1.00 95.12 118 THR A CA 1
ATOM 909 C C . THR A 1 118 ? 8.957 -1.530 10.226 1.00 95.12 118 THR A C 1
ATOM 911 O O . THR A 1 118 ? 8.911 -2.589 10.847 1.00 95.12 118 THR A O 1
ATOM 914 N N . GLN A 1 119 ? 9.133 -0.351 10.826 1.00 95.31 119 GLN A N 1
ATOM 915 C CA . GLN A 1 119 ? 9.402 -0.222 12.256 1.00 95.31 119 GLN A CA 1
ATOM 916 C C . GLN A 1 119 ? 8.233 -0.712 13.127 1.00 95.31 119 GLN A C 1
ATOM 918 O O . GLN A 1 119 ? 8.440 -1.475 14.068 1.00 95.31 119 GLN A O 1
ATOM 923 N N . LEU A 1 120 ? 6.993 -0.319 12.808 1.00 96.88 120 LEU A N 1
ATOM 924 C CA . LEU A 1 120 ? 5.823 -0.715 13.605 1.00 96.88 120 LEU A CA 1
ATOM 925 C C . LEU A 1 120 ? 5.625 -2.237 13.623 1.00 96.88 120 LEU A C 1
ATOM 927 O O . LEU A 1 120 ? 5.324 -2.811 14.668 1.00 96.88 120 LEU A O 1
ATOM 931 N N . PHE A 1 121 ? 5.822 -2.901 12.484 1.00 96.88 121 PHE A N 1
ATOM 932 C CA . PHE A 1 121 ? 5.707 -4.353 12.376 1.00 96.88 121 PHE A CA 1
ATOM 933 C C . PHE A 1 121 ? 6.909 -5.095 12.987 1.00 96.88 121 PHE A C 1
ATOM 935 O O . PHE A 1 121 ? 6.728 -6.194 13.509 1.00 96.88 121 PHE A O 1
ATOM 942 N N . GLU A 1 122 ? 8.118 -4.529 12.968 1.00 95.56 122 GLU A N 1
ATOM 943 C CA . GLU A 1 122 ? 9.293 -5.085 13.663 1.00 95.56 122 GLU A CA 1
ATOM 944 C C . GLU A 1 122 ? 9.136 -5.076 15.187 1.00 95.56 122 GLU A C 1
ATOM 946 O O . GLU A 1 122 ? 9.464 -6.061 15.854 1.00 95.56 122 GLU A O 1
ATOM 951 N N . GLU A 1 123 ? 8.608 -3.979 15.727 1.00 96.56 123 GLU A N 1
ATOM 952 C CA . GLU A 1 123 ? 8.442 -3.762 17.167 1.00 96.56 123 GLU A CA 1
ATOM 953 C C . GLU A 1 123 ? 7.196 -4.448 17.750 1.00 96.56 123 GLU A C 1
ATOM 955 O O . GLU A 1 123 ? 7.048 -4.508 18.968 1.00 96.56 123 GLU A O 1
ATOM 960 N N . GLY A 1 124 ? 6.293 -4.970 16.910 1.00 97.00 124 GLY A N 1
ATOM 961 C CA . GLY A 1 124 ? 5.007 -5.512 17.370 1.00 97.00 124 GLY A CA 1
ATOM 962 C C . GLY A 1 124 ? 3.952 -4.437 17.673 1.00 97.00 124 GLY A C 1
ATOM 963 O O . GLY A 1 124 ? 2.931 -4.722 18.293 1.00 97.00 124 GLY A O 1
ATOM 964 N N . SER A 1 125 ? 4.182 -3.195 17.243 1.00 97.12 125 SER A N 1
ATOM 965 C CA . SER A 1 125 ? 3.330 -2.027 17.494 1.00 97.12 125 SER A CA 1
ATOM 966 C C . SER A 1 125 ? 2.166 -1.943 16.497 1.00 97.12 125 SER A C 1
ATOM 968 O O . SER A 1 125 ? 2.059 -1.000 15.713 1.00 97.12 125 SER A O 1
ATOM 970 N N . PHE A 1 126 ? 1.278 -2.935 16.523 1.00 97.56 126 PHE A N 1
ATOM 971 C CA . PHE A 1 126 ? 0.087 -3.020 15.672 1.00 97.56 126 PHE A CA 1
ATOM 972 C C . PHE A 1 126 ? -1.105 -3.640 16.420 1.00 97.56 126 PHE A C 1
ATOM 974 O O . PHE A 1 126 ? -0.977 -4.115 17.548 1.00 97.56 126 PHE A O 1
ATOM 981 N N . ASN A 1 127 ? -2.297 -3.592 15.824 1.00 97.81 127 ASN A N 1
ATOM 982 C CA . ASN A 1 127 ? -3.500 -4.186 16.406 1.00 97.81 127 ASN A CA 1
ATOM 983 C C . ASN A 1 127 ? -3.485 -5.718 16.284 1.00 97.81 127 ASN A C 1
ATOM 985 O O . ASN A 1 127 ? -3.044 -6.254 15.271 1.00 97.81 127 ASN A O 1
ATOM 989 N N . ASN A 1 128 ? -4.011 -6.408 17.297 1.00 97.12 128 ASN A N 1
ATOM 990 C CA . ASN A 1 128 ? -4.166 -7.864 17.292 1.00 97.12 128 ASN A CA 1
ATOM 991 C C . ASN A 1 128 ? -5.275 -8.276 16.314 1.00 97.12 128 ASN A C 1
ATOM 993 O O . ASN A 1 128 ? -6.446 -8.011 16.590 1.00 97.12 128 ASN A O 1
ATOM 997 N N . VAL A 1 129 ? -4.899 -8.885 15.189 1.00 98.00 129 VAL A N 1
ATOM 998 C CA . VAL A 1 129 ? -5.808 -9.290 14.108 1.00 98.00 129 VAL A CA 1
ATOM 999 C C . VAL A 1 129 ? -5.309 -10.575 13.459 1.00 98.00 129 VAL A C 1
ATOM 1001 O O . VAL A 1 129 ? -4.110 -10.732 13.219 1.00 98.00 129 VAL A O 1
ATOM 1004 N N . ASP A 1 130 ? -6.222 -11.475 13.104 1.00 98.62 130 ASP A N 1
ATOM 1005 C CA . ASP A 1 130 ? -5.850 -12.610 12.258 1.00 98.62 130 ASP A CA 1
ATOM 1006 C C . ASP A 1 130 ? -5.601 -12.124 10.822 1.00 98.62 130 ASP A C 1
ATOM 1008 O O . ASP A 1 130 ? -6.271 -11.210 10.324 1.00 98.62 130 ASP A O 1
ATOM 1012 N N . LEU A 1 131 ? -4.643 -12.741 10.133 1.00 98.88 131 LEU A N 1
ATOM 1013 C CA . LEU A 1 131 ? -4.200 -12.294 8.815 1.00 98.88 131 LEU A CA 1
ATOM 1014 C C . LEU A 1 131 ? -4.210 -13.425 7.791 1.00 98.88 131 LEU A C 1
ATOM 1016 O O . LEU A 1 131 ? -3.608 -14.476 7.993 1.00 98.88 131 LEU A O 1
ATOM 1020 N N . MET A 1 132 ? -4.800 -13.159 6.630 1.00 98.88 132 MET A N 1
ATOM 1021 C CA . MET A 1 132 ? -4.466 -13.846 5.387 1.00 98.88 132 MET A CA 1
ATOM 1022 C C . MET A 1 132 ? -3.729 -12.880 4.461 1.00 98.88 132 MET A C 1
ATOM 1024 O O . MET A 1 132 ? -4.167 -11.753 4.254 1.00 98.88 132 MET A O 1
ATOM 1028 N N . ILE A 1 133 ? -2.602 -13.287 3.893 1.00 98.81 133 ILE A N 1
ATOM 1029 C CA . ILE A 1 133 ? -1.784 -12.394 3.069 1.00 98.81 133 ILE A CA 1
ATOM 1030 C C . ILE A 1 133 ? -1.055 -13.166 1.978 1.00 98.81 133 ILE A C 1
ATOM 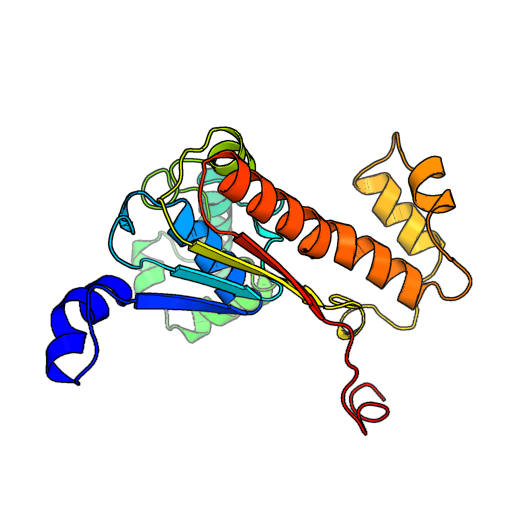1032 O O . ILE A 1 133 ? -0.671 -14.318 2.171 1.00 98.81 133 ILE A O 1
ATOM 1036 N N . GLY A 1 134 ? -0.846 -12.544 0.823 1.00 98.25 134 GLY A N 1
ATOM 1037 C CA . GLY A 1 134 ? -0.078 -13.178 -0.233 1.00 98.25 134 GLY A CA 1
ATOM 1038 C C . GLY A 1 134 ? 0.184 -12.305 -1.441 1.00 98.25 134 GLY A C 1
ATOM 1039 O O . GLY A 1 134 ? -0.201 -11.135 -1.498 1.00 98.25 134 GLY A O 1
ATOM 1040 N N . SER A 1 135 ? 0.853 -12.924 -2.406 1.00 98.00 135 SER A N 1
ATOM 1041 C CA . SER A 1 135 ? 1.163 -12.348 -3.707 1.00 98.00 135 SER A CA 1
ATOM 1042 C C . SER A 1 135 ? 0.783 -13.315 -4.824 1.00 98.00 135 SER A C 1
ATOM 1044 O O . SER A 1 135 ? 0.679 -14.531 -4.615 1.00 98.00 135 SER A O 1
ATOM 1046 N N . ASN A 1 136 ? 0.640 -12.780 -6.027 1.00 97.50 136 ASN A N 1
ATOM 1047 C CA . ASN A 1 136 ? 0.688 -13.560 -7.251 1.00 97.50 136 ASN A CA 1
ATOM 1048 C C . ASN A 1 136 ? 2.133 -13.974 -7.568 1.00 97.50 136 ASN A C 1
ATOM 1050 O O . ASN A 1 136 ? 3.096 -13.459 -6.989 1.00 97.50 136 ASN A O 1
ATOM 1054 N N . LYS A 1 137 ? 2.275 -14.927 -8.493 1.00 95.69 137 LYS A N 1
ATOM 1055 C CA . LYS A 1 137 ? 3.570 -15.346 -9.043 1.00 95.69 137 LYS A CA 1
ATOM 1056 C C . LYS A 1 137 ? 4.276 -14.220 -9.804 1.00 95.69 137 LYS A C 1
ATOM 1058 O O . LYS A 1 137 ? 5.482 -14.067 -9.654 1.00 95.69 137 LYS A O 1
ATOM 1063 N N . ASN A 1 138 ? 3.514 -13.470 -10.595 1.00 95.12 138 ASN A N 1
ATOM 1064 C CA . ASN A 1 138 ? 3.992 -12.439 -11.511 1.00 95.12 138 ASN A CA 1
ATOM 1065 C C . ASN A 1 138 ? 3.165 -11.165 -11.270 1.00 95.12 138 ASN A C 1
ATOM 1067 O O . ASN A 1 138 ? 2.128 -10.973 -11.903 1.00 95.12 138 ASN A O 1
ATOM 1071 N N . GLU A 1 139 ? 3.545 -10.363 -10.272 1.00 95.69 139 GLU A N 1
ATOM 1072 C CA . GLU A 1 139 ? 2.780 -9.175 -9.845 1.00 95.69 139 GLU A CA 1
ATOM 1073 C C . GLU A 1 139 ? 2.986 -7.981 -10.772 1.00 95.69 139 GLU A C 1
ATOM 1075 O O . GLU A 1 139 ? 2.101 -7.141 -10.928 1.00 95.69 139 GLU A O 1
ATOM 1080 N N . GLU A 1 140 ? 4.169 -7.887 -11.369 1.00 93.00 140 GLU A N 1
ATOM 1081 C CA . GLU A 1 140 ? 4.617 -6.694 -12.073 1.00 93.00 140 GLU A CA 1
ATOM 1082 C C . GLU A 1 140 ? 4.624 -6.909 -13.591 1.00 93.00 140 GLU A C 1
ATOM 1084 O O . GLU A 1 140 ? 4.637 -5.936 -14.334 1.00 93.00 140 GLU A O 1
ATOM 1089 N N . TYR A 1 141 ? 4.540 -8.155 -14.068 1.00 92.75 141 TYR A N 1
ATOM 1090 C CA . TYR A 1 141 ? 4.697 -8.543 -15.474 1.00 92.75 141 TYR A CA 1
ATOM 1091 C C . TYR A 1 141 ? 3.812 -7.747 -16.437 1.00 92.75 141 TYR A C 1
ATOM 1093 O O . TYR A 1 141 ? 4.269 -7.346 -17.506 1.00 92.75 141 TYR A O 1
ATOM 1101 N N . MET A 1 142 ? 2.568 -7.453 -16.043 1.00 88.88 142 MET A N 1
ATOM 1102 C CA . MET A 1 142 ? 1.649 -6.643 -16.855 1.00 88.88 142 MET A CA 1
ATOM 1103 C C . MET A 1 142 ? 2.080 -5.172 -17.008 1.00 88.88 142 MET A C 1
ATOM 1105 O O . MET A 1 142 ? 1.582 -4.484 -17.892 1.00 88.88 142 MET A O 1
ATOM 1109 N N . TYR A 1 143 ? 2.977 -4.692 -16.147 1.00 90.19 143 TYR A N 1
ATOM 1110 C CA . TYR A 1 143 ? 3.518 -3.331 -16.128 1.00 90.19 143 TYR A CA 1
ATOM 1111 C C . TYR A 1 143 ? 4.972 -3.260 -16.618 1.00 90.19 143 TYR A C 1
ATOM 1113 O O . TYR A 1 143 ? 5.495 -2.161 -16.801 1.00 90.19 143 TYR A O 1
ATOM 1121 N N . VAL A 1 144 ? 5.635 -4.404 -16.819 1.00 93.25 144 VAL A N 1
ATOM 1122 C CA . VAL A 1 144 ? 6.984 -4.453 -17.387 1.00 93.25 144 VAL A CA 1
ATOM 1123 C C . VAL A 1 144 ? 6.894 -4.320 -18.906 1.00 93.25 144 VAL A C 1
ATOM 1125 O O . VAL A 1 144 ? 6.257 -5.140 -19.574 1.00 93.25 144 VAL A O 1
ATOM 1128 N N . ASP A 1 145 ? 7.560 -3.291 -19.430 1.00 92.06 145 ASP A N 1
ATOM 1129 C CA . ASP A 1 145 ? 7.681 -3.022 -20.863 1.00 92.06 145 ASP A CA 1
ATOM 1130 C C . ASP A 1 145 ? 8.365 -4.193 -21.591 1.00 92.06 145 ASP A C 1
ATOM 1132 O O . ASP A 1 145 ? 9.314 -4.794 -21.085 1.00 92.06 145 ASP A O 1
ATOM 1136 N N . GLU A 1 146 ? 7.886 -4.522 -22.791 1.00 91.56 146 GLU A N 1
ATOM 1137 C CA . GLU A 1 146 ? 8.410 -5.639 -23.587 1.00 91.56 146 GLU A CA 1
ATOM 1138 C C . GLU A 1 146 ? 9.847 -5.412 -24.069 1.00 91.56 146 GLU A C 1
ATOM 1140 O O . GLU A 1 146 ? 10.542 -6.362 -24.419 1.00 91.56 146 GLU A O 1
ATOM 1145 N N . THR A 1 147 ? 10.297 -4.158 -24.080 1.00 94.94 147 THR A N 1
ATOM 1146 C CA . THR A 1 147 ? 11.628 -3.747 -24.534 1.00 94.94 147 THR A CA 1
ATOM 1147 C C . THR A 1 147 ? 12.676 -3.726 -23.422 1.00 94.94 147 THR A C 1
ATOM 1149 O O . THR A 1 147 ? 13.823 -3.362 -23.686 1.00 94.94 147 THR A O 1
ATOM 1152 N N . VAL A 1 148 ? 12.319 -4.120 -22.190 1.00 96.38 148 VAL A N 1
ATOM 1153 C CA . VAL A 1 148 ? 13.260 -4.199 -21.064 1.00 96.38 148 VAL A CA 1
ATOM 1154 C C . VAL A 1 148 ? 14.457 -5.083 -21.408 1.00 96.38 148 VAL A C 1
ATOM 1156 O O . VAL A 1 148 ? 14.324 -6.184 -21.936 1.00 96.38 148 VAL A O 1
ATOM 1159 N N . THR A 1 149 ? 15.646 -4.598 -21.061 1.00 97.06 149 THR A N 1
ATOM 1160 C CA . THR A 1 149 ? 16.926 -5.264 -21.304 1.00 97.06 149 THR A CA 1
ATOM 1161 C C . THR A 1 149 ? 17.617 -5.657 -20.000 1.00 97.06 149 THR A C 1
ATOM 1163 O O . THR A 1 149 ? 17.323 -5.130 -18.925 1.00 97.06 149 THR A O 1
ATOM 1166 N N . GLU A 1 150 ? 18.630 -6.523 -20.086 1.00 96.00 150 GLU A N 1
ATOM 1167 C CA . GLU A 1 150 ? 19.507 -6.830 -18.946 1.00 96.00 150 GLU A CA 1
ATOM 1168 C C . GLU A 1 150 ? 20.165 -5.572 -18.354 1.00 96.00 150 GLU A C 1
ATOM 1170 O O . GLU A 1 150 ? 20.346 -5.467 -17.141 1.00 96.00 150 GLU A O 1
ATOM 1175 N N . ASN A 1 151 ? 20.479 -4.574 -19.187 1.00 96.62 151 ASN A N 1
ATOM 1176 C CA . ASN A 1 151 ? 21.039 -3.308 -18.716 1.00 96.62 151 ASN A CA 1
ATOM 1177 C C . ASN A 1 151 ? 20.050 -2.528 -17.841 1.00 96.62 151 ASN A C 1
ATOM 1179 O O . ASN A 1 151 ? 20.472 -1.860 -16.899 1.00 96.62 151 ASN A O 1
ATOM 1183 N N . ASP A 1 152 ? 18.748 -2.612 -18.113 1.00 96.75 152 ASP A N 1
ATOM 1184 C CA . ASP A 1 152 ? 17.720 -1.981 -17.281 1.00 96.75 152 ASP A CA 1
ATOM 1185 C C . ASP A 1 152 ? 17.631 -2.650 -15.910 1.00 96.75 152 ASP A C 1
ATOM 1187 O O . ASP A 1 152 ? 17.609 -1.960 -14.890 1.00 96.75 152 ASP A O 1
ATOM 1191 N N . ILE A 1 153 ? 17.675 -3.985 -15.881 1.00 96.62 153 ILE A N 1
ATOM 1192 C CA . ILE A 1 153 ? 17.726 -4.777 -14.644 1.00 96.62 153 ILE A CA 1
ATOM 1193 C C . ILE A 1 153 ? 18.975 -4.414 -13.837 1.00 96.62 153 ILE A C 1
ATOM 1195 O O . ILE A 1 153 ? 18.882 -4.106 -12.649 1.00 96.62 153 ILE A O 1
ATOM 1199 N N . ASN A 1 154 ? 20.141 -4.379 -14.487 1.00 95.94 154 ASN A N 1
ATOM 1200 C CA . ASN A 1 154 ? 21.409 -4.028 -13.851 1.00 95.94 154 ASN A CA 1
ATOM 1201 C C . ASN A 1 154 ? 21.371 -2.628 -13.232 1.00 95.94 154 ASN A C 1
ATOM 1203 O O . ASN A 1 154 ? 21.796 -2.457 -12.089 1.00 95.94 154 ASN A O 1
ATOM 1207 N N . ARG A 1 155 ? 20.831 -1.639 -13.959 1.00 96.06 155 ARG A N 1
ATOM 1208 C CA . ARG A 1 155 ? 20.663 -0.269 -13.452 1.00 96.06 155 ARG A CA 1
ATOM 1209 C C . ARG A 1 155 ? 19.708 -0.215 -12.264 1.00 96.06 155 ARG A C 1
ATOM 1211 O O . ARG A 1 155 ? 19.985 0.500 -11.302 1.00 96.06 155 ARG A O 1
ATOM 1218 N N . LEU A 1 156 ? 18.611 -0.971 -12.310 1.00 94.56 156 LEU A N 1
ATOM 1219 C CA . LEU A 1 156 ? 17.653 -1.032 -11.212 1.00 94.56 156 LEU A CA 1
ATOM 1220 C C . LEU A 1 156 ? 18.302 -1.612 -9.950 1.00 94.56 156 LEU A C 1
ATOM 1222 O O . LEU A 1 156 ? 18.265 -0.972 -8.899 1.00 94.56 156 LEU A O 1
ATOM 1226 N N . ILE A 1 157 ? 18.947 -2.775 -10.062 1.00 95.88 157 ILE A N 1
ATOM 1227 C CA . ILE A 1 157 ? 19.641 -3.422 -8.942 1.00 95.88 157 ILE A CA 1
ATOM 1228 C C . ILE A 1 157 ? 20.711 -2.494 -8.370 1.00 95.88 157 ILE A C 1
ATOM 1230 O O . ILE A 1 157 ? 20.773 -2.317 -7.161 1.00 95.88 157 ILE A O 1
ATOM 1234 N N . GLU A 1 158 ? 21.518 -1.858 -9.216 1.00 95.62 158 GLU A N 1
ATOM 1235 C CA . GLU A 1 158 ? 22.575 -0.946 -8.775 1.00 95.62 158 GLU A CA 1
ATOM 1236 C C . GLU A 1 158 ? 22.029 0.286 -8.042 1.00 95.62 158 GLU A C 1
ATOM 1238 O O . GLU A 1 158 ? 22.636 0.747 -7.078 1.00 95.62 158 GLU A O 1
ATOM 1243 N N . SER A 1 159 ? 20.856 0.787 -8.441 1.00 94.00 159 SER A N 1
ATOM 1244 C CA . SER A 1 159 ? 20.225 1.935 -7.782 1.00 94.00 159 SER A CA 1
ATOM 1245 C C . SER A 1 159 ? 19.723 1.633 -6.364 1.00 94.00 159 SER A C 1
ATOM 1247 O O . SER A 1 159 ? 19.732 2.525 -5.516 1.00 94.00 159 SER A O 1
ATOM 1249 N N . TYR A 1 160 ? 19.300 0.393 -6.096 1.00 90.56 160 TYR A N 1
ATOM 1250 C CA . TYR A 1 160 ? 18.714 -0.002 -4.810 1.00 90.56 160 TYR A CA 1
ATOM 1251 C C . TYR A 1 160 ? 19.673 -0.798 -3.917 1.00 90.56 160 TYR A C 1
ATOM 1253 O O . TYR A 1 160 ? 19.633 -0.653 -2.696 1.00 90.56 160 TYR A O 1
ATOM 1261 N N . TYR A 1 161 ? 20.521 -1.636 -4.513 1.00 93.50 161 TYR A N 1
ATOM 1262 C CA . TYR A 1 161 ? 21.347 -2.645 -3.845 1.00 93.50 161 TYR A CA 1
ATOM 1263 C C . TYR A 1 161 ? 22.754 -2.730 -4.470 1.00 93.50 161 TYR A C 1
ATOM 1265 O O . TYR A 1 161 ? 23.169 -3.808 -4.912 1.00 93.50 161 TYR A O 1
ATOM 1273 N N . PRO A 1 162 ? 23.512 -1.615 -4.532 1.00 94.81 162 PRO A N 1
ATOM 1274 C CA . PRO A 1 162 ? 24.794 -1.571 -5.241 1.00 94.81 162 PRO A CA 1
ATOM 1275 C C . PRO A 1 162 ? 25.796 -2.611 -4.721 1.00 94.81 162 PRO A C 1
ATOM 1277 O O . PRO A 1 162 ? 26.510 -3.232 -5.503 1.00 94.81 162 PRO A O 1
ATOM 1280 N N . GLU A 1 163 ? 25.805 -2.865 -3.412 1.00 96.88 163 GLU A N 1
ATOM 1281 C CA . GLU A 1 163 ? 26.715 -3.821 -2.769 1.00 96.88 163 GLU A CA 1
ATOM 1282 C C . GLU A 1 163 ? 26.341 -5.292 -3.012 1.00 96.88 163 GLU A C 1
ATOM 1284 O O . GLU A 1 163 ? 27.179 -6.179 -2.862 1.00 96.88 163 GLU A O 1
ATOM 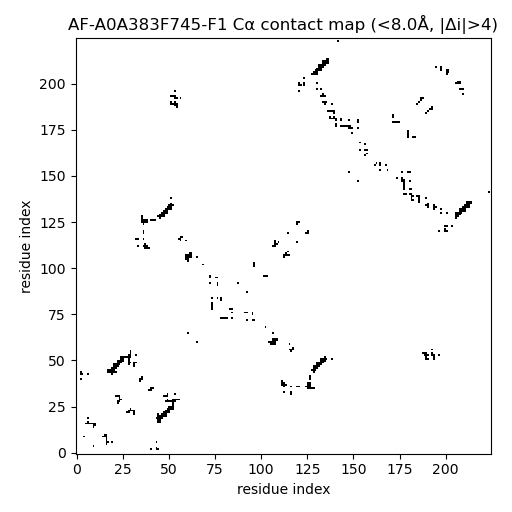1289 N N . GLN A 1 164 ? 25.086 -5.580 -3.369 1.00 95.50 164 GLN A N 1
ATOM 1290 C CA . GLN A 1 164 ? 24.589 -6.942 -3.595 1.00 95.50 164 GLN A CA 1
ATOM 1291 C C . GLN A 1 164 ? 24.363 -7.243 -5.079 1.00 95.50 164 GLN A C 1
ATOM 1293 O O . GLN A 1 164 ? 23.804 -8.294 -5.398 1.00 95.50 164 GLN A O 1
ATOM 1298 N N . LYS A 1 165 ? 24.805 -6.353 -5.977 1.00 94.56 165 LYS A N 1
ATOM 1299 C CA . LYS A 1 165 ? 24.531 -6.411 -7.415 1.00 94.56 165 LYS A CA 1
ATOM 1300 C C . LYS A 1 165 ? 24.838 -7.774 -8.027 1.00 94.56 165 LYS A C 1
ATOM 1302 O O . LYS A 1 165 ? 23.922 -8.434 -8.509 1.00 94.56 165 LYS A O 1
ATOM 1307 N N . ASP A 1 166 ? 26.085 -8.227 -7.935 1.00 94.56 166 ASP A N 1
ATOM 1308 C CA . ASP A 1 166 ? 26.518 -9.486 -8.558 1.00 94.56 166 ASP A CA 1
ATOM 1309 C C . ASP A 1 166 ? 25.753 -10.691 -8.002 1.00 94.56 166 ASP A C 1
ATOM 1311 O O . ASP A 1 166 ? 25.333 -11.581 -8.744 1.00 94.56 166 ASP A O 1
ATOM 1315 N N . LYS A 1 167 ? 25.499 -10.689 -6.687 1.00 96.19 167 LYS A N 1
ATOM 1316 C CA . LYS A 1 167 ? 24.702 -11.726 -6.029 1.00 96.19 167 LYS A CA 1
ATOM 1317 C C . LYS A 1 167 ? 23.268 -11.742 -6.556 1.00 96.19 167 LYS A C 1
ATOM 1319 O O . LYS A 1 167 ? 22.768 -12.811 -6.886 1.00 96.19 167 LYS A O 1
ATOM 1324 N N . LEU A 1 168 ? 22.602 -10.592 -6.625 1.00 95.00 168 LEU A N 1
ATOM 1325 C CA . LEU A 1 168 ? 21.222 -10.505 -7.107 1.00 95.00 168 LEU A CA 1
ATOM 1326 C C . LEU A 1 168 ? 21.119 -10.901 -8.581 1.00 95.00 168 LEU A C 1
ATOM 1328 O O . LEU A 1 168 ? 20.237 -11.682 -8.917 1.00 95.00 168 LEU A O 1
ATOM 1332 N N . ILE A 1 169 ? 22.055 -10.458 -9.424 1.00 94.31 169 ILE A N 1
ATOM 1333 C CA . ILE A 1 169 ? 22.120 -10.854 -10.838 1.00 94.31 169 ILE A CA 1
ATOM 1334 C C . ILE A 1 169 ? 22.256 -12.375 -10.965 1.00 94.31 169 ILE A C 1
ATOM 1336 O O . ILE A 1 169 ? 21.499 -12.988 -11.707 1.00 94.31 169 ILE A O 1
ATOM 1340 N N . SER A 1 170 ? 23.149 -13.006 -10.192 1.00 95.44 170 SER A N 1
ATOM 1341 C CA . SER A 1 170 ? 23.337 -14.468 -10.233 1.00 95.44 170 SER A CA 1
ATOM 1342 C C . SER A 1 170 ? 22.117 -15.299 -9.813 1.00 95.44 170 SER A C 1
ATOM 1344 O O . SER A 1 170 ? 22.098 -16.505 -10.046 1.00 95.44 170 SER A O 1
ATOM 1346 N N . LEU A 1 171 ? 21.114 -14.684 -9.176 1.00 95.00 171 LEU A N 1
ATOM 1347 C CA . LEU A 1 171 ? 19.868 -15.346 -8.781 1.00 95.00 171 LEU A CA 1
ATOM 1348 C C . LEU A 1 171 ? 18.762 -15.213 -9.839 1.00 95.00 171 LEU A C 1
ATOM 1350 O O . LEU A 1 171 ? 17.721 -15.855 -9.696 1.00 95.00 171 LEU A O 1
ATOM 1354 N N . LEU A 1 172 ? 18.956 -14.375 -10.860 1.00 94.44 172 LEU A N 1
ATOM 1355 C CA . LEU A 1 172 ? 17.974 -14.124 -11.910 1.00 94.44 172 LEU A CA 1
ATOM 1356 C C . LEU A 1 172 ? 18.245 -15.002 -13.134 1.00 94.44 172 LEU A C 1
ATOM 1358 O O . LEU A 1 172 ? 19.385 -15.177 -13.557 1.00 94.44 172 LEU A O 1
ATOM 1362 N N . ASP A 1 173 ? 17.170 -15.511 -13.732 1.00 94.94 173 ASP A N 1
ATOM 1363 C CA . ASP A 1 173 ? 17.212 -16.092 -15.072 1.00 94.94 173 ASP A CA 1
ATOM 1364 C C . ASP A 1 173 ? 17.046 -14.970 -16.100 1.00 94.94 173 ASP A C 1
ATOM 1366 O O . ASP A 1 173 ? 15.949 -14.442 -16.266 1.00 94.94 173 ASP A O 1
ATOM 1370 N N . LEU A 1 174 ? 18.143 -14.580 -16.750 1.00 94.62 174 LEU A N 1
ATOM 1371 C CA . LEU A 1 174 ? 18.176 -13.473 -17.710 1.00 94.62 174 LEU A CA 1
ATOM 1372 C C . LEU A 1 174 ? 17.804 -13.887 -19.143 1.00 94.62 174 LEU A C 1
ATOM 1374 O O . LEU A 1 174 ? 17.795 -13.033 -20.026 1.00 94.62 174 LEU A O 1
ATOM 1378 N N . ALA A 1 175 ? 17.465 -15.161 -19.393 1.00 95.69 175 ALA A N 1
ATOM 1379 C CA . ALA A 1 175 ? 17.066 -15.620 -20.728 1.00 95.69 175 ALA A CA 1
ATOM 1380 C C . ALA A 1 175 ? 15.810 -14.899 -21.256 1.00 95.69 175 ALA A C 1
ATOM 1382 O O . ALA A 1 175 ? 15.660 -14.722 -22.465 1.00 95.69 175 ALA A O 1
ATOM 1383 N N . ASP A 1 176 ? 14.935 -14.460 -20.347 1.00 95.06 176 ASP A N 1
ATOM 1384 C CA . ASP A 1 176 ? 13.813 -13.560 -20.612 1.00 95.06 176 ASP A CA 1
ATOM 1385 C C . ASP A 1 176 ? 13.933 -12.328 -19.693 1.00 95.06 176 ASP A C 1
ATOM 1387 O O . ASP A 1 176 ? 13.506 -12.374 -18.534 1.00 95.06 176 ASP A O 1
ATOM 1391 N N . PRO A 1 177 ? 14.512 -11.210 -20.176 1.00 96.06 177 PRO A N 1
ATOM 1392 C CA . PRO A 1 177 ? 14.700 -10.006 -19.368 1.00 96.06 177 PRO A CA 1
ATOM 1393 C C . PRO A 1 177 ? 13.397 -9.408 -18.823 1.00 96.06 177 PRO A C 1
ATOM 1395 O O . PRO A 1 177 ? 13.387 -8.843 -17.728 1.00 96.06 177 PRO A O 1
ATOM 1398 N N . ARG A 1 178 ? 12.277 -9.550 -19.541 1.00 95.19 178 ARG A N 1
ATOM 1399 C CA . ARG A 1 178 ? 10.979 -9.045 -19.079 1.00 95.19 178 ARG A CA 1
ATOM 1400 C C . ARG A 1 178 ? 10.503 -9.846 -17.872 1.00 95.19 178 ARG A C 1
ATOM 1402 O O . ARG A 1 178 ? 10.114 -9.268 -16.856 1.00 95.19 178 ARG A O 1
ATOM 1409 N N . LEU A 1 179 ? 10.578 -11.173 -17.959 1.00 95.44 179 LEU A N 1
ATOM 1410 C CA . LEU A 1 179 ? 10.228 -12.055 -16.848 1.00 95.44 179 LEU A CA 1
ATOM 1411 C C . LEU A 1 179 ? 11.210 -11.917 -15.674 1.00 95.44 179 LEU A C 1
ATOM 1413 O O . LEU A 1 179 ? 10.792 -11.924 -14.518 1.00 95.44 179 LEU A O 1
ATOM 1417 N N . ALA A 1 180 ? 12.501 -11.726 -15.950 1.00 96.88 180 ALA A N 1
ATOM 1418 C CA . ALA A 1 180 ? 13.513 -11.461 -14.931 1.00 96.88 180 ALA A CA 1
ATOM 1419 C C . ALA A 1 180 ? 13.221 -10.167 -14.154 1.00 96.88 180 ALA A C 1
ATOM 1421 O O . ALA A 1 180 ? 13.292 -10.148 -12.922 1.00 96.88 180 ALA A O 1
ATOM 1422 N N . MET A 1 181 ? 12.851 -9.099 -14.868 1.00 97.31 181 MET A N 1
ATOM 1423 C CA . MET A 1 181 ? 12.445 -7.827 -14.274 1.00 97.31 181 MET A CA 1
ATOM 1424 C C . MET A 1 181 ? 11.177 -7.978 -13.428 1.00 97.31 181 MET A C 1
ATOM 1426 O O . MET A 1 181 ? 11.138 -7.475 -12.302 1.00 97.31 181 MET A O 1
ATOM 1430 N N . ASP A 1 182 ? 10.163 -8.699 -13.916 1.00 96.50 182 ASP A N 1
ATOM 1431 C CA . ASP A 1 182 ? 8.967 -9.012 -13.125 1.00 96.50 182 ASP A CA 1
ATOM 1432 C C . ASP A 1 182 ? 9.318 -9.782 -11.851 1.00 96.50 182 ASP A C 1
ATOM 1434 O O . ASP A 1 182 ? 8.877 -9.398 -10.773 1.00 96.50 182 ASP A O 1
ATOM 1438 N N . HIS A 1 183 ? 10.132 -10.834 -11.930 1.00 95.69 183 HIS A N 1
ATOM 1439 C CA . HIS A 1 183 ? 10.505 -11.596 -10.744 1.00 95.69 183 HIS A CA 1
ATOM 1440 C C . HIS A 1 183 ? 11.255 -10.724 -9.733 1.00 95.69 183 HIS A C 1
ATOM 1442 O O . HIS A 1 183 ? 10.934 -10.759 -8.543 1.00 95.69 183 HIS A O 1
ATOM 1448 N N . LEU A 1 184 ? 12.218 -9.912 -10.181 1.00 96.00 184 LEU A N 1
ATOM 1449 C CA . LEU A 1 184 ? 12.946 -8.986 -9.313 1.00 96.00 184 LEU A CA 1
ATOM 1450 C C . LEU A 1 184 ? 11.986 -8.022 -8.601 1.00 96.00 184 LEU A C 1
ATOM 1452 O O . LEU A 1 184 ? 12.003 -7.905 -7.373 1.00 96.00 184 LEU A O 1
ATOM 1456 N N . THR A 1 185 ? 11.122 -7.359 -9.365 1.00 94.75 185 THR A N 1
ATOM 1457 C CA . THR A 1 185 ? 10.216 -6.328 -8.846 1.00 94.75 185 THR A CA 1
ATOM 1458 C C . THR A 1 185 ? 9.066 -6.916 -8.026 1.00 94.75 185 THR A C 1
ATOM 1460 O O . THR A 1 185 ? 8.770 -6.384 -6.958 1.00 94.75 185 THR A O 1
ATOM 1463 N N . THR A 1 186 ? 8.506 -8.066 -8.411 1.00 95.94 186 THR A N 1
ATOM 1464 C CA . THR A 1 186 ? 7.534 -8.845 -7.622 1.00 95.94 186 THR A CA 1
ATOM 1465 C C . THR A 1 186 ? 8.104 -9.193 -6.251 1.00 95.94 186 THR A C 1
ATOM 1467 O O . THR A 1 186 ? 7.448 -8.977 -5.226 1.00 95.94 186 THR A O 1
ATOM 1470 N N . ASN A 1 187 ? 9.344 -9.696 -6.205 1.00 94.88 187 ASN A N 1
ATOM 1471 C CA . ASN A 1 187 ? 10.014 -10.015 -4.947 1.00 94.88 187 ASN A CA 1
ATOM 1472 C C . ASN A 1 187 ? 10.220 -8.764 -4.092 1.00 94.88 187 ASN A C 1
ATOM 1474 O O . ASN A 1 187 ? 9.867 -8.763 -2.913 1.00 94.88 187 ASN A O 1
ATOM 1478 N N . GLN A 1 188 ? 10.746 -7.693 -4.685 1.00 92.88 188 GLN A N 1
ATOM 1479 C CA . GLN A 1 188 ? 11.068 -6.456 -3.978 1.00 92.88 188 GLN A CA 1
ATOM 1480 C C . GLN A 1 188 ? 9.827 -5.721 -3.454 1.00 92.88 188 GLN A C 1
ATOM 1482 O O . GLN A 1 188 ? 9.851 -5.183 -2.346 1.00 92.88 188 GLN A O 1
ATOM 1487 N N . ARG A 1 189 ? 8.750 -5.666 -4.243 1.00 92.56 189 ARG A N 1
ATOM 1488 C CA .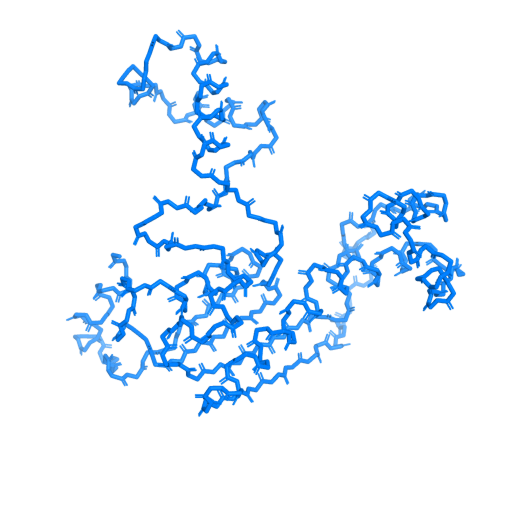 ARG A 1 189 ? 7.584 -4.815 -3.971 1.00 92.56 189 ARG A CA 1
ATOM 1489 C C . ARG A 1 189 ? 6.448 -5.547 -3.273 1.00 92.56 189 ARG A C 1
ATOM 1491 O O . ARG A 1 189 ? 5.723 -4.909 -2.513 1.00 92.56 189 ARG A O 1
ATOM 1498 N N . THR A 1 190 ? 6.309 -6.856 -3.463 1.00 95.06 190 THR A N 1
ATOM 1499 C CA . THR A 1 190 ? 5.092 -7.546 -3.019 1.00 95.06 190 THR A CA 1
ATOM 1500 C C . THR A 1 190 ? 5.383 -8.822 -2.247 1.00 95.06 190 THR A C 1
ATOM 1502 O O . THR A 1 190 ? 5.021 -8.900 -1.073 1.00 95.06 190 THR A O 1
ATOM 1505 N N . LEU A 1 191 ? 6.078 -9.800 -2.835 1.00 96.69 191 LEU A N 1
ATOM 1506 C CA . LEU A 1 191 ? 6.263 -11.111 -2.206 1.00 96.69 191 LEU A CA 1
ATOM 1507 C C . LEU A 1 191 ? 7.079 -11.024 -0.906 1.00 96.69 191 LEU A C 1
ATOM 1509 O O . LEU A 1 191 ? 6.558 -11.384 0.151 1.00 96.69 191 LEU A O 1
ATOM 1513 N N . CYS A 1 192 ? 8.313 -10.513 -0.932 1.00 96.06 192 CYS A N 1
ATOM 1514 C CA . CYS A 1 192 ? 9.137 -10.419 0.281 1.00 96.06 192 CYS A CA 1
ATOM 1515 C C . CYS A 1 192 ? 8.518 -9.498 1.353 1.00 96.06 192 CYS A C 1
ATOM 1517 O O . CYS A 1 192 ? 8.460 -9.913 2.515 1.00 96.06 192 CYS A O 1
ATOM 1519 N N . PRO A 1 193 ? 7.986 -8.307 1.004 1.00 96.62 193 PRO A N 1
ATOM 1520 C CA . PRO A 1 193 ? 7.185 -7.485 1.915 1.00 96.62 193 PRO A CA 1
ATOM 1521 C C . PRO A 1 193 ? 6.027 -8.232 2.584 1.00 96.62 193 PRO A C 1
ATOM 1523 O O . PRO A 1 193 ? 5.829 -8.120 3.793 1.00 96.62 193 PRO A O 1
ATOM 1526 N N . SER A 1 194 ? 5.279 -9.032 1.819 1.00 97.62 194 SER A N 1
ATOM 1527 C CA . SER A 1 194 ? 4.148 -9.799 2.348 1.00 97.62 194 SER A CA 1
ATOM 1528 C C . SER A 1 194 ? 4.598 -10.833 3.387 1.00 97.62 194 SER A C 1
ATOM 1530 O O . SER A 1 194 ? 4.013 -10.930 4.465 1.00 97.62 194 SER A O 1
ATOM 1532 N N . VAL A 1 195 ? 5.712 -11.523 3.115 1.00 98.06 195 VAL A N 1
ATOM 1533 C CA . VAL A 1 195 ? 6.317 -12.500 4.029 1.00 98.06 195 VAL A CA 1
ATOM 1534 C C . VAL A 1 195 ? 6.822 -11.825 5.304 1.00 98.06 195 VAL A C 1
ATOM 1536 O O . VAL A 1 195 ? 6.703 -12.400 6.386 1.00 98.06 195 VAL A O 1
ATOM 1539 N N . PHE A 1 196 ? 7.373 -10.612 5.206 1.00 98.12 196 PHE A N 1
ATOM 1540 C CA . PHE A 1 196 ? 7.775 -9.832 6.376 1.00 98.12 196 PHE A CA 1
ATOM 1541 C C . PHE A 1 196 ? 6.571 -9.523 7.277 1.00 98.12 196 PHE A C 1
ATOM 1543 O O . PHE A 1 196 ? 6.604 -9.869 8.456 1.00 98.12 196 PHE A O 1
ATOM 1550 N N . ILE A 1 197 ? 5.484 -8.974 6.719 1.00 98.12 197 ILE A N 1
ATOM 1551 C CA . ILE A 1 197 ? 4.251 -8.669 7.468 1.00 98.12 197 ILE A CA 1
ATOM 1552 C C . ILE A 1 197 ? 3.704 -9.931 8.147 1.00 98.12 197 ILE A C 1
ATOM 1554 O O . ILE A 1 197 ? 3.418 -9.922 9.346 1.00 98.12 197 ILE A O 1
ATOM 1558 N N . ALA A 1 198 ? 3.608 -11.031 7.394 1.00 98.38 198 ALA A N 1
ATOM 1559 C CA . ALA A 1 198 ? 3.130 -12.313 7.897 1.00 98.38 198 ALA A CA 1
ATOM 1560 C C . ALA A 1 198 ? 3.955 -12.810 9.092 1.00 98.38 198 ALA A C 1
ATOM 1562 O O . ALA A 1 198 ? 3.404 -13.197 10.124 1.00 98.38 198 ALA A O 1
ATOM 1563 N N . ARG A 1 199 ? 5.288 -12.763 8.979 1.00 98.25 199 ARG A N 1
ATOM 1564 C CA . ARG A 1 199 ? 6.204 -13.179 10.050 1.00 98.25 199 ARG A CA 1
ATOM 1565 C C . ARG A 1 199 ? 6.104 -12.277 11.273 1.00 98.25 199 ARG A C 1
ATOM 1567 O O . ARG A 1 199 ? 6.133 -12.797 12.387 1.00 98.25 199 ARG A O 1
ATOM 1574 N N . SER A 1 200 ? 5.963 -10.967 11.086 1.00 98.06 200 SER A N 1
ATOM 1575 C CA . SER A 1 200 ? 5.776 -10.018 12.184 1.00 98.06 200 SER A CA 1
ATOM 1576 C C . SER A 1 200 ? 4.522 -10.328 13.000 1.00 98.06 200 SER A C 1
ATOM 1578 O O . SER A 1 200 ? 4.601 -10.393 14.228 1.00 98.06 200 SER A O 1
ATOM 1580 N N . LEU A 1 201 ? 3.386 -10.597 12.349 1.00 98.31 201 LEU A N 1
ATOM 1581 C CA . LEU A 1 201 ? 2.146 -10.949 13.050 1.00 98.31 201 LEU A CA 1
ATOM 1582 C C . LEU A 1 201 ? 2.233 -12.318 13.729 1.00 98.31 201 LEU A C 1
ATOM 1584 O O . LEU A 1 201 ? 1.876 -12.435 14.903 1.00 98.31 201 LEU A O 1
ATOM 1588 N N . ALA A 1 202 ? 2.769 -13.325 13.035 1.00 98.38 202 ALA A N 1
ATOM 1589 C CA . ALA A 1 202 ? 2.923 -14.672 13.580 1.00 98.38 202 ALA A CA 1
ATOM 1590 C C . ALA A 1 202 ? 3.847 -14.692 14.812 1.00 98.38 202 ALA A C 1
ATOM 1592 O O . ALA A 1 202 ? 3.533 -15.326 15.817 1.00 98.38 202 ALA A O 1
ATOM 1593 N N . LYS A 1 203 ? 4.959 -13.941 14.782 1.00 97.88 203 LYS A N 1
ATOM 1594 C CA . LYS A 1 203 ? 5.886 -13.799 15.921 1.00 97.88 203 LYS A CA 1
ATOM 1595 C C . LYS A 1 203 ? 5.215 -13.182 17.155 1.00 97.88 203 LYS A C 1
ATOM 1597 O O . LYS A 1 203 ? 5.627 -13.475 18.272 1.00 97.88 203 LYS A O 1
ATOM 1602 N N . ASN A 1 204 ? 4.189 -12.355 16.955 1.00 97.81 204 ASN A N 1
ATOM 1603 C CA . ASN A 1 204 ? 3.400 -11.736 18.022 1.00 97.81 204 ASN A CA 1
ATOM 1604 C C . ASN A 1 204 ? 2.161 -12.565 18.422 1.00 97.81 204 ASN A C 1
ATOM 1606 O O . ASN A 1 204 ? 1.323 -12.079 19.173 1.00 97.81 204 ASN A O 1
ATOM 1610 N N . GLY A 1 205 ? 2.041 -13.811 17.946 1.00 97.81 205 GLY A N 1
ATOM 1611 C CA . GLY A 1 205 ? 0.997 -14.751 18.372 1.00 97.81 205 GLY A CA 1
ATOM 1612 C C . GLY A 1 205 ? -0.330 -14.661 17.613 1.00 97.81 205 GLY A C 1
ATOM 1613 O O . GLY A 1 205 ? -1.283 -15.325 18.010 1.00 97.81 205 GLY A O 1
ATOM 1614 N N . ASN A 1 206 ? -0.405 -13.881 16.529 1.00 98.44 206 ASN A N 1
ATOM 1615 C CA . ASN A 1 206 ? -1.600 -13.808 15.681 1.00 98.44 206 ASN A CA 1
ATOM 1616 C C . ASN A 1 206 ? -1.699 -15.054 14.784 1.00 98.44 206 ASN A C 1
ATOM 1618 O O . ASN A 1 206 ? -0.671 -15.613 14.383 1.00 98.44 206 ASN A O 1
ATOM 1622 N N . ASN A 1 207 ? -2.913 -15.453 14.389 1.00 98.69 207 ASN A N 1
ATOM 1623 C CA . ASN A 1 207 ? -3.072 -16.499 13.378 1.00 98.69 207 ASN A CA 1
ATOM 1624 C C . ASN A 1 207 ? -2.791 -15.920 11.990 1.00 98.69 207 ASN A C 1
ATOM 1626 O O . ASN A 1 207 ? -3.375 -14.908 11.599 1.00 98.69 207 ASN A O 1
ATOM 1630 N N . VAL A 1 208 ? -1.905 -16.570 11.231 1.00 98.75 208 VAL A N 1
ATOM 1631 C CA . VAL A 1 208 ? -1.470 -16.081 9.919 1.00 98.75 208 VAL A CA 1
ATOM 1632 C C . VAL A 1 208 ? -1.536 -17.182 8.867 1.00 98.75 208 VAL A C 1
ATOM 1634 O O . VAL A 1 208 ? -0.992 -18.268 9.053 1.00 98.75 208 VAL A O 1
ATOM 1637 N N . TYR A 1 209 ? -2.149 -16.864 7.729 1.00 98.69 209 TYR A N 1
ATOM 1638 C CA . TYR A 1 209 ? -2.234 -17.713 6.546 1.00 98.69 209 TYR A CA 1
ATOM 1639 C C . TYR A 1 209 ? -1.570 -17.004 5.363 1.00 98.69 209 TYR A C 1
ATOM 1641 O O . TYR A 1 209 ? -2.089 -16.019 4.840 1.00 98.69 209 TYR A O 1
ATOM 1649 N N . GLN A 1 210 ? -0.414 -17.507 4.931 1.00 98.12 210 GLN A N 1
ATOM 1650 C CA . GLN A 1 210 ? 0.279 -16.995 3.750 1.00 98.12 210 GLN A CA 1
ATOM 1651 C C . GLN A 1 210 ? -0.163 -17.774 2.507 1.00 98.12 210 GLN A C 1
ATOM 1653 O O . GLN A 1 210 ? -0.165 -19.006 2.526 1.00 98.12 210 GLN A O 1
ATOM 1658 N N . TYR A 1 211 ? -0.457 -17.078 1.410 1.00 98.50 211 TYR A N 1
ATOM 1659 C CA . TYR A 1 211 ? -0.674 -17.702 0.107 1.00 98.50 211 TYR A CA 1
ATOM 1660 C C . TYR A 1 211 ? 0.334 -17.220 -0.944 1.00 98.50 211 TYR A C 1
ATOM 1662 O O . TYR A 1 211 ? 0.924 -16.142 -0.844 1.00 98.50 211 TYR A O 1
ATOM 1670 N N . HIS A 1 212 ? 0.505 -18.043 -1.978 1.00 97.62 212 HIS A N 1
ATOM 1671 C CA . HIS A 1 212 ? 1.200 -17.698 -3.212 1.00 97.62 212 HIS A CA 1
ATOM 1672 C C . HIS A 1 212 ? 0.338 -18.163 -4.388 1.00 97.62 212 HIS A C 1
ATOM 1674 O O . HIS A 1 212 ? 0.117 -19.363 -4.566 1.00 97.62 212 HIS A O 1
ATOM 1680 N N . PHE A 1 213 ? -0.221 -17.218 -5.139 1.00 97.69 213 PHE A N 1
ATOM 1681 C CA . PHE A 1 213 ? -1.199 -17.509 -6.181 1.00 97.69 213 PHE A CA 1
ATOM 1682 C C . PHE A 1 213 ? -0.511 -17.701 -7.537 1.00 97.69 213 PHE A C 1
ATOM 1684 O O . PHE A 1 213 ? 0.092 -16.782 -8.086 1.00 97.69 213 PHE A O 1
ATOM 1691 N N . THR A 1 214 ? -0.604 -18.915 -8.082 1.00 95.50 214 THR A N 1
ATOM 1692 C CA . THR A 1 214 ? 0.126 -19.332 -9.295 1.00 95.50 214 THR A CA 1
ATOM 1693 C C . THR A 1 214 ? -0.782 -19.708 -10.461 1.00 95.50 214 THR A C 1
ATOM 1695 O O . THR A 1 214 ? -0.294 -20.052 -11.539 1.00 95.50 214 THR A O 1
ATOM 1698 N N . ARG A 1 215 ? -2.105 -19.674 -10.268 1.00 93.00 215 ARG A N 1
ATOM 1699 C CA . ARG A 1 215 ? -3.056 -20.071 -11.306 1.00 93.00 215 ARG A CA 1
ATOM 1700 C C . ARG A 1 215 ? -3.140 -18.987 -12.376 1.00 93.00 215 ARG A C 1
ATOM 1702 O O . ARG A 1 215 ? -3.549 -17.866 -12.095 1.00 93.00 215 ARG A O 1
ATOM 1709 N N . MET A 1 216 ? -2.836 -19.354 -13.615 1.00 87.88 216 MET A N 1
ATOM 1710 C CA . MET A 1 216 ? -3.106 -18.513 -14.779 1.00 87.88 216 MET A CA 1
ATOM 1711 C C . MET A 1 216 ? -4.562 -18.684 -15.217 1.00 87.88 216 MET A C 1
ATOM 1713 O O . MET A 1 216 ? -5.125 -19.780 -15.140 1.00 87.88 216 MET A O 1
ATOM 1717 N N . ARG A 1 217 ? -5.189 -17.589 -15.647 1.00 84.94 217 ARG A N 1
ATOM 1718 C CA . ARG A 1 217 ? -6.554 -17.616 -16.171 1.00 84.94 217 ARG A CA 1
ATOM 1719 C C . ARG A 1 217 ? -6.546 -18.279 -17.550 1.00 84.94 217 ARG A C 1
ATOM 1721 O O . ARG A 1 217 ? -5.779 -17.886 -18.415 1.00 84.94 217 ARG A O 1
ATOM 1728 N N . GLU A 1 218 ? -7.421 -19.253 -17.768 1.00 86.75 218 GLU A N 1
ATOM 1729 C CA . GLU A 1 218 ? -7.608 -19.843 -19.100 1.00 86.75 218 GLU A CA 1
ATOM 1730 C C . GLU A 1 218 ? -8.064 -18.763 -20.097 1.00 86.75 218 GLU A C 1
ATOM 1732 O O . GLU A 1 218 ? -8.972 -17.982 -19.794 1.00 86.75 218 GLU A O 1
ATOM 1737 N N . GLY A 1 219 ? -7.431 -18.698 -21.272 1.00 81.44 219 GLY A N 1
ATOM 1738 C CA . GLY A 1 219 ? -7.745 -17.704 -22.301 1.00 81.44 219 GLY A CA 1
ATOM 1739 C C . GLY A 1 219 ? -7.088 -16.331 -22.108 1.00 81.44 219 GLY A C 1
ATOM 1740 O O . GLY A 1 219 ? -7.484 -15.377 -22.780 1.00 81.44 219 GLY A O 1
ATOM 1741 N N . SER A 1 220 ? -6.136 -16.176 -21.177 1.00 73.75 220 SER A N 1
ATOM 1742 C CA . SER A 1 220 ? -5.491 -14.883 -20.902 1.00 73.75 220 SER A CA 1
ATOM 1743 C C . SER A 1 220 ? -4.415 -14.480 -21.908 1.00 73.75 220 SER A C 1
ATOM 1745 O O . SER A 1 220 ? -3.984 -13.331 -21.887 1.00 73.75 220 SER A O 1
ATOM 1747 N N . GLU A 1 221 ? -4.006 -15.377 -22.804 1.00 67.00 221 GLU A N 1
ATOM 1748 C CA . GLU A 1 221 ? -3.001 -15.132 -23.847 1.00 67.00 221 GLU A CA 1
ATOM 1749 C C . GLU A 1 221 ? -3.320 -13.941 -24.771 1.00 67.00 221 GLU A C 1
ATOM 1751 O O . GLU A 1 221 ? -2.421 -13.432 -25.429 1.00 67.00 221 GLU A O 1
ATOM 1756 N N . LYS A 1 222 ? -4.573 -13.463 -24.791 1.00 57.31 222 LYS A N 1
ATOM 1757 C CA . LYS A 1 222 ? -5.025 -12.305 -25.587 1.00 57.31 222 LYS A CA 1
ATOM 1758 C C . LYS A 1 222 ? -5.226 -11.012 -24.791 1.00 57.31 222 LYS A C 1
ATOM 1760 O O . LYS A 1 222 ? -5.649 -10.015 -25.359 1.00 57.31 222 LYS A O 1
ATOM 1765 N N . ILE A 1 223 ? -5.037 -11.032 -23.470 1.00 61.09 223 ILE A N 1
ATOM 1766 C CA . ILE A 1 223 ? -5.314 -9.863 -22.610 1.00 61.09 223 ILE A CA 1
ATOM 1767 C C . ILE A 1 223 ? -4.145 -8.865 -22.637 1.00 61.09 223 ILE A C 1
ATOM 1769 O O . ILE A 1 223 ? -4.344 -7.686 -22.360 1.00 61.09 223 ILE A O 1
ATOM 1773 N N . LEU A 1 224 ? -2.944 -9.332 -22.989 1.00 51.19 224 LEU A N 1
ATOM 1774 C CA . LEU A 1 224 ? -1.713 -8.536 -23.015 1.00 51.19 224 LEU A CA 1
ATOM 1775 C C . LEU A 1 224 ? -1.121 -8.369 -24.430 1.00 51.19 224 LEU A C 1
ATOM 1777 O O . LEU A 1 224 ? -0.028 -7.827 -24.543 1.00 51.19 224 LEU A O 1
ATOM 1781 N N . SER A 1 225 ? -1.815 -8.845 -25.475 1.00 49.34 225 SER A N 1
ATOM 1782 C CA . SER A 1 225 ? -1.422 -8.726 -26.892 1.00 49.34 225 SER A CA 1
ATOM 1783 C C . SER A 1 225 ? -2.124 -7.574 -27.597 1.00 49.34 225 SER A C 1
ATOM 1785 O O . SER A 1 225 ? -3.368 -7.519 -27.441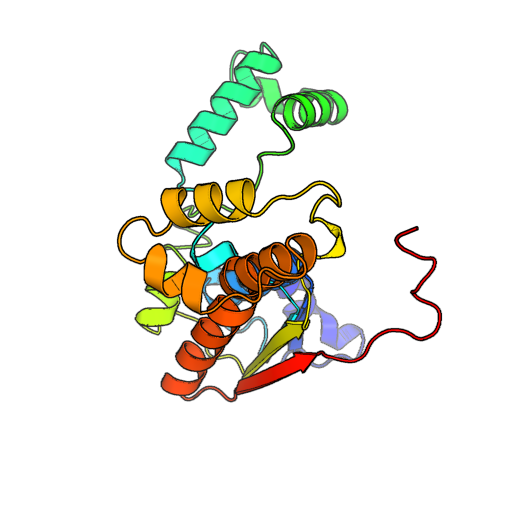 1.00 49.34 225 SER A O 1
#

Radius of gyration: 20.43 Å; Cα contacts (8 Å, |Δi|>4): 310; chains: 1; bounding box: 56×52×45 Å

Foldseek 3Di:
DVLVCCLVCVVVVVDDSQADEQEDAALSLLVQLLLQQFPVNASSHAAYEREQHLLQLPPAAAPVNVVVLVVQLCVQLVHPDPVSVVPDDPVSSVVSCVVVVNPDDDHCPCHRHVDRSNVCLQVVNGHQHAYEYEYEQQSCLLVQDQPAAPVNVLVVCCVPPVPCRVVLSVVFDRPRRSSSVRNVCC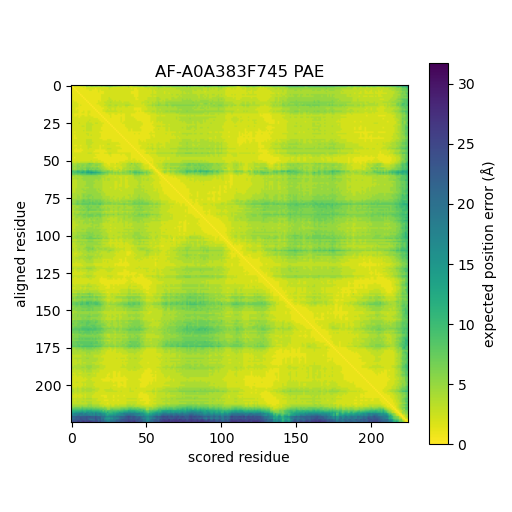CNRGHVSRVSNQCSNVVVPHHYHYDYHYDDDPPCPPVSD

InterPro domains:
  IPR002018 Carboxylesterase, type B [PF00135] (1-217)
  IPR029058 Alpha/Beta hydrolase fold [G3DSA:3.40.50.1820] (1-223)
  IPR029058 Alpha/Beta hydrolase fold [SSF53474] (1-215)
  IPR050309 Type-B Carboxylesterase/Lipase [PTHR11559] (1-217)

Mean predicted aligned error: 4.06 Å

Organism: NCBI:txid408172

Solvent-accessible surface area (backbone atoms only — not comparable to full-atom values): 12507 Å² total; per-residue (Å²): 107,70,56,53,50,43,45,77,45,31,57,84,75,76,42,58,52,94,67,30,70,50,70,28,51,38,72,48,2,32,49,45,56,51,46,40,46,12,74,86,42,62,87,50,44,50,28,37,35,29,36,49,22,28,43,54,51,81,66,66,40,48,49,64,61,52,48,52,51,51,52,54,45,30,58,71,68,68,38,93,45,72,77,53,52,73,73,52,58,69,66,58,58,48,52,44,34,55,78,59,68,61,69,85,68,78,50,36,69,62,68,60,28,75,56,60,51,52,60,30,44,74,73,59,52,49,51,87,44,33,37,36,37,31,22,55,71,66,68,34,44,92,76,49,55,88,81,49,41,65,69,54,48,51,52,52,40,44,75,78,38,59,93,47,33,70,63,56,54,74,73,49,62,67,93,44,34,39,59,32,45,14,50,54,49,20,39,70,38,24,43,52,38,33,53,50,54,48,49,35,43,39,76,72,72,34,58,64,47,81,51,77,48,73,84,77,65,87,82,50,85,62,77,85,106

Sequence (225 aa):
MALQWVKDHISSYGGDPENITYFGESAGAAHVSYLIASPKSRGLFDRSIIQSGAYNLFNWTSKDKARELGVKTQTILTAPNLQAMKNYPAESLLAASISLNHPFRPNIDGELLPNNLTQLFEEGSFNNVDLMIGSNKNEEYMYVDETVTENDINRLIESYYPEQKDKLISLLDLADPRLAMDHLTTNQRTLCPSVFIARSLAKNGNNVYQYHFTRMREGSEKILS

Secondary structure (DSSP, 8-state):
-HHHHHHHHGGGGT--TTS-EEEEETHHHHHHHHHHH-GGGTTS-SEEEEES--GGGTS-EEHHHHHHHHHHHHHHHT-SSHHHHTTS-HHHHHHHHHHTTS----EE-SSS-SS-HHHHHHHT-S---EEEEEEESSSSGGGS-TT--HHHHHHHHHHH-GGGHHHHHHTS-TTSHHHHHHHHHHIIIIIHHHHHHHHHHHHTT--EEEEEE-PPPTTGGGT--

pLDDT: mean 94.74, std 6.61, range [49.34, 98.88]